Protein AF-J7G0L9-F1 (afdb_monomer)

Radius of gyration: 27.04 Å; Cα contacts (8 Å, |Δi|>4): 122; chains: 1; bounding box: 105×48×53 Å

Solvent-accessible surface area (backbone atoms only — not comparable to full-atom values): 11475 Å² total; per-residue (Å²): 134,83,79,85,76,81,92,71,86,84,78,99,78,78,82,77,70,83,87,73,79,79,81,67,60,62,68,60,53,52,49,54,52,50,51,52,51,52,47,65,70,70,49,68,91,84,44,74,69,57,56,53,54,50,52,56,48,51,53,52,53,49,48,54,70,75,36,97,62,91,71,88,79,58,72,69,53,54,49,57,48,44,53,50,27,47,50,52,42,50,54,50,44,71,77,45,45,43,48,93,79,51,65,62,60,51,10,54,65,35,73,37,55,56,68,57,33,42,50,55,46,18,71,76,68,76,39,44,65,71,60,48,42,50,50,53,39,43,54,52,47,58,51,46,49,74,78,45,90,70,51,73,64,55,53,32,47,70,41,40,40,95,40,57,74,58,39,52,53,54,38,26,74,74,70,76,41,49,73,69,56,50,34,53,56,56,62,60,73,78,110

Sequence (191 aa):
RIRPESLYPGDSSVYSEPRHRKQFDVSRVSRVFRQWTADMMALDMADPLVEEELEARMICDLRELIWEGTVPASPKMAHAAADRHLAQVLEYVHAHFTEQLSVSSLAAMAMQSRYHFIRSFKSLTGVPPYQYVLQLRVREAMEQLKTSADTVTVISFNLGFSSTSQFFRAFAKMTGMTPEQYRKSEGRRLI

Organism: NCBI:txid1141686

Structure (mmCIF, N/CA/C/O backbone):
data_AF-J7G0L9-F1
#
_entry.id   AF-J7G0L9-F1
#
loop_
_atom_site.group_PDB
_atom_site.id
_atom_site.type_symbol
_atom_site.label_atom_id
_atom_site.label_alt_id
_atom_site.label_comp_id
_atom_site.label_asym_id
_atom_site.label_entity_id
_atom_site.label_seq_id
_atom_site.pdbx_PDB_ins_code
_atom_site.Cartn_x
_atom_site.Cartn_y
_atom_site.Cartn_z
_atom_site.occupancy
_atom_site.B_iso_or_equiv
_atom_site.auth_seq_id
_atom_site.auth_comp_id
_atom_site.auth_asym_id
_atom_site.auth_atom_id
_atom_site.pdbx_PDB_model_num
ATOM 1 N N . ARG A 1 1 ? 73.447 -21.793 -2.302 1.00 38.38 1 ARG A N 1
ATOM 2 C CA . ARG A 1 1 ? 72.604 -20.871 -1.502 1.00 38.38 1 ARG A CA 1
ATOM 3 C C . ARG A 1 1 ? 71.155 -21.164 -1.877 1.00 38.38 1 ARG A C 1
ATOM 5 O O . ARG A 1 1 ? 70.876 -21.319 -3.055 1.00 38.38 1 ARG A O 1
ATOM 12 N N . ILE A 1 2 ? 70.342 -21.393 -0.858 1.00 38.09 2 ILE A N 1
ATOM 13 C CA . ILE A 1 2 ? 69.017 -22.029 -0.804 1.00 38.09 2 ILE A CA 1
ATOM 14 C C . ILE A 1 2 ? 67.993 -21.415 -1.786 1.00 38.09 2 ILE A C 1
ATOM 16 O O . ILE A 1 2 ? 67.917 -20.193 -1.895 1.00 38.09 2 ILE A O 1
ATOM 20 N N . ARG A 1 3 ? 67.211 -22.264 -2.480 1.00 36.69 3 ARG A N 1
ATOM 21 C CA . ARG A 1 3 ? 65.941 -21.881 -3.133 1.00 36.69 3 ARG A CA 1
ATOM 22 C C . ARG A 1 3 ? 64.912 -21.587 -2.033 1.00 36.69 3 ARG A C 1
ATOM 24 O O . ARG A 1 3 ? 64.799 -22.430 -1.147 1.00 36.69 3 ARG A O 1
ATOM 31 N N . PRO A 1 4 ? 64.145 -20.485 -2.068 1.00 41.25 4 PRO A N 1
ATOM 32 C CA . PRO A 1 4 ? 63.020 -20.351 -1.162 1.00 41.25 4 PRO A CA 1
ATOM 33 C C . PRO A 1 4 ? 61.886 -21.276 -1.616 1.00 41.25 4 PRO A C 1
ATOM 35 O O . PRO A 1 4 ? 61.444 -21.254 -2.766 1.00 41.25 4 PRO A O 1
ATOM 38 N N . GLU A 1 5 ? 61.504 -22.119 -0.667 1.00 38.25 5 GLU A N 1
ATOM 39 C CA . GLU A 1 5 ? 60.415 -23.077 -0.663 1.00 38.25 5 GLU A CA 1
ATOM 40 C C . GLU A 1 5 ? 59.077 -22.446 -1.074 1.00 38.25 5 GLU A C 1
ATOM 42 O O . GLU A 1 5 ? 58.718 -21.343 -0.661 1.00 38.25 5 GLU A O 1
ATOM 47 N N . SER A 1 6 ? 58.330 -23.204 -1.869 1.00 44.47 6 SER A N 1
ATOM 48 C CA . SER A 1 6 ? 56.933 -22.986 -2.226 1.00 44.47 6 SER A CA 1
ATOM 49 C C . SER A 1 6 ? 56.051 -23.035 -0.977 1.00 44.47 6 SER A C 1
ATOM 51 O O . SER A 1 6 ? 55.725 -24.114 -0.486 1.00 44.47 6 SER A O 1
ATOM 53 N N . LEU A 1 7 ? 55.628 -21.876 -0.478 1.00 43.78 7 LEU A N 1
ATOM 54 C CA . LEU A 1 7 ? 54.707 -21.767 0.650 1.00 43.78 7 LEU A CA 1
ATOM 55 C C . LEU A 1 7 ? 53.238 -21.878 0.207 1.00 43.78 7 LEU A C 1
ATOM 57 O O . LEU A 1 7 ? 52.470 -21.015 0.579 1.00 43.78 7 LEU A O 1
ATOM 61 N N . TYR A 1 8 ? 52.854 -22.881 -0.591 1.00 38.34 8 TYR A N 1
ATOM 62 C CA . TYR A 1 8 ? 51.471 -23.385 -0.684 1.00 38.34 8 TYR A CA 1
ATOM 63 C C . TYR A 1 8 ? 51.456 -24.762 -1.375 1.00 38.34 8 TYR A C 1
ATOM 65 O O . TYR A 1 8 ? 51.945 -24.885 -2.500 1.00 38.34 8 TYR A O 1
ATOM 73 N N . PRO A 1 9 ? 50.906 -25.804 -0.729 1.00 41.34 9 PRO A N 1
ATOM 74 C CA . PRO A 1 9 ? 50.587 -27.073 -1.360 1.00 41.34 9 PRO A CA 1
ATOM 75 C C . PRO A 1 9 ? 49.154 -27.037 -1.915 1.00 41.34 9 PRO A C 1
ATOM 77 O O . PRO A 1 9 ? 48.226 -26.659 -1.207 1.00 41.34 9 PRO A O 1
ATOM 80 N N . GLY A 1 10 ? 48.966 -27.511 -3.145 1.00 44.16 10 GLY A N 1
ATOM 81 C CA . GLY A 1 10 ? 47.657 -27.959 -3.623 1.00 44.16 10 GLY A CA 1
ATOM 82 C C . GLY A 1 10 ? 46.865 -26.966 -4.478 1.00 44.16 10 GLY A C 1
ATOM 83 O O . GLY A 1 10 ? 46.576 -25.846 -4.079 1.00 44.16 10 GLY A O 1
ATOM 84 N N . ASP A 1 11 ? 46.464 -27.485 -5.638 1.00 39.03 11 ASP A N 1
ATOM 85 C CA . ASP A 1 11 ? 45.382 -27.047 -6.524 1.00 39.03 11 ASP A CA 1
ATOM 86 C C . ASP A 1 11 ? 45.606 -25.866 -7.484 1.00 39.03 11 ASP A C 1
ATOM 88 O O . ASP A 1 11 ? 45.090 -24.759 -7.348 1.00 39.03 11 ASP A O 1
ATOM 92 N N . SER A 1 12 ? 46.276 -26.169 -8.598 1.00 45.34 12 SER A N 1
ATOM 93 C CA . SER A 1 12 ? 46.291 -25.358 -9.823 1.00 45.34 12 SER A CA 1
ATOM 94 C C . SER A 1 12 ? 44.986 -25.456 -10.648 1.00 45.34 12 SER A C 1
ATOM 96 O O . SER A 1 12 ? 45.050 -25.463 -11.874 1.00 45.34 12 SER A O 1
ATOM 98 N N . SER A 1 13 ? 43.801 -25.553 -10.024 1.00 44.66 13 SER A N 1
ATOM 99 C CA . SER A 1 13 ? 42.549 -25.877 -10.744 1.00 44.66 13 SER A CA 1
ATOM 100 C C . SER A 1 13 ? 41.254 -25.231 -10.201 1.00 44.66 13 SER A C 1
ATOM 102 O O . SER A 1 13 ? 40.198 -25.859 -10.264 1.00 44.66 13 SER A O 1
ATOM 104 N N . VAL A 1 14 ? 41.255 -23.989 -9.688 1.00 41.97 14 VAL A N 1
ATOM 105 C CA . VAL A 1 14 ? 39.976 -23.346 -9.260 1.00 41.97 14 VAL A CA 1
ATOM 106 C C . VAL A 1 14 ? 39.810 -21.864 -9.638 1.00 41.97 14 VAL A C 1
ATOM 108 O O . VAL A 1 14 ? 38.868 -21.213 -9.202 1.00 41.97 14 VAL A O 1
ATOM 111 N N . TYR A 1 15 ? 40.631 -21.312 -10.533 1.00 37.16 15 TYR A N 1
ATOM 112 C CA . TYR A 1 15 ? 40.273 -20.052 -11.201 1.00 37.16 15 TYR A CA 1
ATOM 113 C C . TYR A 1 15 ? 39.767 -20.340 -12.612 1.00 37.16 15 TYR A C 1
ATOM 115 O O . TYR A 1 15 ? 40.455 -20.134 -13.605 1.00 37.16 15 TYR A O 1
ATOM 123 N N . SER A 1 16 ? 38.534 -20.839 -12.705 1.00 42.53 16 SER A N 1
ATOM 124 C CA . SER A 1 16 ? 37.755 -20.709 -13.932 1.00 42.53 16 SER A CA 1
ATOM 125 C C . SER A 1 16 ? 37.457 -19.224 -14.144 1.00 42.53 16 SER A C 1
ATOM 127 O O . SER A 1 16 ? 36.627 -18.653 -13.434 1.00 42.53 16 SER A O 1
ATOM 129 N N . GLU A 1 17 ? 38.154 -18.596 -15.096 1.00 39.78 17 GLU A N 1
ATOM 130 C CA . GLU A 1 17 ? 37.787 -17.280 -15.631 1.00 39.78 17 GLU A CA 1
ATOM 131 C C . GLU A 1 17 ? 36.271 -17.239 -15.890 1.00 39.78 17 GLU A C 1
ATOM 133 O O . GLU A 1 17 ? 35.728 -18.222 -16.413 1.00 39.78 17 GLU A O 1
ATOM 138 N N . PRO A 1 18 ? 35.562 -16.141 -15.564 1.00 40.81 18 PRO A N 1
ATOM 139 C CA . PRO A 1 18 ? 34.149 -16.014 -15.888 1.00 40.81 18 PRO A CA 1
ATOM 140 C C . PRO A 1 18 ? 33.967 -16.019 -17.413 1.00 40.81 18 PRO A C 1
ATOM 142 O O . PRO A 1 18 ? 34.013 -14.991 -18.090 1.00 40.81 18 PRO A O 1
ATOM 145 N N . ARG A 1 19 ? 33.744 -17.215 -17.968 1.00 43.47 19 ARG A N 1
ATOM 146 C CA . ARG A 1 19 ? 33.264 -17.434 -19.330 1.00 43.47 19 ARG A CA 1
ATOM 147 C C . ARG A 1 19 ? 31.842 -16.904 -19.388 1.00 43.47 19 ARG A C 1
ATOM 149 O O . ARG A 1 19 ? 30.942 -17.627 -19.011 1.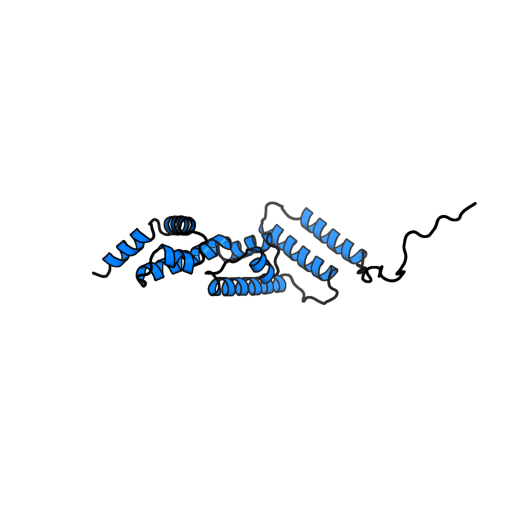00 43.47 19 ARG A O 1
ATOM 156 N N . HIS A 1 20 ? 31.674 -15.639 -19.764 1.00 47.47 20 HIS A N 1
ATOM 157 C CA . HIS A 1 20 ? 30.546 -15.069 -20.519 1.00 47.47 20 HIS A CA 1
ATOM 158 C C . HIS A 1 20 ? 30.723 -13.542 -20.566 1.00 47.47 20 HIS A C 1
ATOM 160 O O . HIS A 1 20 ? 29.942 -12.781 -19.994 1.00 47.47 20 HIS A O 1
ATOM 166 N N . ARG A 1 21 ? 31.755 -13.051 -21.266 1.00 44.25 21 ARG A N 1
ATOM 167 C CA . ARG A 1 21 ? 31.774 -11.640 -21.672 1.00 44.25 21 ARG A CA 1
ATOM 168 C C . ARG A 1 21 ? 30.757 -11.496 -22.803 1.00 44.25 21 ARG A C 1
ATOM 170 O O . ARG A 1 21 ? 31.083 -11.797 -23.946 1.00 44.25 21 ARG A O 1
ATOM 177 N N . LYS A 1 22 ? 29.514 -11.110 -22.485 1.00 55.06 22 LYS A N 1
ATOM 178 C CA . LYS A 1 22 ? 28.526 -10.744 -23.512 1.00 55.06 22 LYS A CA 1
ATOM 179 C C . LYS A 1 22 ? 29.153 -9.658 -24.387 1.00 55.06 22 LYS A C 1
ATOM 181 O O . LYS A 1 22 ? 29.492 -8.581 -23.896 1.00 55.06 22 LYS A O 1
ATOM 186 N N . GLN A 1 23 ? 29.394 -9.982 -25.651 1.00 55.31 23 GLN A N 1
ATOM 187 C CA . GLN A 1 23 ? 30.018 -9.070 -26.594 1.00 55.31 23 GLN A CA 1
ATOM 188 C C . GLN A 1 23 ? 28.906 -8.197 -27.167 1.00 55.31 23 GLN A C 1
ATOM 190 O O . GLN A 1 23 ? 28.193 -8.593 -28.080 1.00 55.31 23 GLN A O 1
ATOM 195 N N . PHE A 1 24 ? 28.694 -7.038 -26.550 1.00 58.12 24 PHE A N 1
ATOM 196 C CA . PHE A 1 24 ? 27.726 -6.074 -27.053 1.00 58.12 24 PHE A CA 1
ATOM 197 C C . PHE A 1 24 ? 28.222 -5.496 -28.377 1.00 58.12 24 PHE A C 1
ATOM 199 O O . PHE A 1 24 ? 29.384 -5.095 -28.487 1.00 58.12 24 PHE A O 1
ATOM 206 N N . ASP A 1 25 ? 27.333 -5.400 -29.362 1.00 71.25 25 ASP A N 1
ATOM 207 C CA . ASP A 1 25 ? 27.605 -4.619 -30.562 1.00 71.25 25 ASP A CA 1
ATOM 208 C C . ASP A 1 25 ? 27.691 -3.134 -30.178 1.00 71.25 25 ASP A C 1
ATOM 210 O O . ASP A 1 25 ? 26.687 -2.457 -29.933 1.00 71.25 25 ASP A O 1
ATOM 214 N N . VAL A 1 26 ? 28.924 -2.633 -30.122 1.00 69.38 26 VAL A N 1
ATOM 215 C CA . VAL A 1 26 ? 29.251 -1.251 -29.756 1.00 69.38 26 VAL A CA 1
ATOM 216 C C . VAL A 1 26 ? 28.548 -0.255 -30.676 1.00 69.38 26 VAL A C 1
ATOM 218 O O . VAL A 1 26 ? 28.148 0.814 -30.217 1.00 69.38 26 VAL A O 1
ATOM 221 N N . SER A 1 27 ? 28.336 -0.590 -31.951 1.00 67.75 27 SER A N 1
ATOM 222 C CA . SER A 1 27 ? 27.653 0.295 -32.897 1.00 67.75 27 SER A CA 1
ATOM 223 C C . SER A 1 27 ? 26.161 0.418 -32.575 1.00 67.75 27 SER A C 1
ATOM 225 O O . SER A 1 27 ? 25.602 1.521 -32.605 1.00 67.75 27 SER A O 1
ATOM 227 N N . ARG A 1 28 ? 25.539 -0.691 -32.158 1.00 65.12 28 ARG A N 1
ATOM 228 C CA . ARG A 1 28 ? 24.140 -0.749 -31.729 1.00 65.12 28 ARG A CA 1
ATOM 229 C C . ARG A 1 28 ? 23.929 0.002 -30.416 1.00 65.12 28 ARG A C 1
ATOM 231 O O . ARG A 1 28 ? 23.039 0.847 -30.356 1.00 65.12 28 ARG A O 1
ATOM 238 N N . VAL A 1 29 ? 24.789 -0.226 -29.419 1.00 71.25 29 VAL A N 1
ATOM 239 C CA . VAL A 1 29 ? 24.786 0.514 -28.141 1.00 71.25 29 VAL A CA 1
ATOM 240 C C . VAL A 1 29 ? 24.955 2.015 -28.386 1.00 71.25 29 VAL A C 1
ATOM 242 O O . VAL A 1 29 ? 24.180 2.822 -27.880 1.00 71.25 29 VAL A O 1
ATOM 245 N N . SER A 1 30 ? 25.919 2.400 -29.224 1.00 73.00 30 SER A N 1
ATOM 246 C CA . SER A 1 30 ? 26.201 3.813 -29.520 1.00 73.00 30 SER A CA 1
ATOM 247 C C . SER A 1 30 ? 25.057 4.510 -30.258 1.00 73.00 30 SER A C 1
ATOM 249 O O . SER A 1 30 ? 24.859 5.715 -30.108 1.00 73.00 30 SER A O 1
ATOM 251 N N . ARG A 1 31 ? 24.299 3.782 -31.085 1.00 74.44 31 ARG A N 1
ATOM 252 C CA . ARG A 1 31 ? 23.115 4.319 -31.768 1.00 74.44 31 ARG A CA 1
ATOM 253 C C . ARG A 1 31 ? 21.979 4.584 -30.786 1.00 74.44 31 ARG A C 1
ATOM 255 O O . ARG A 1 31 ? 21.439 5.682 -30.799 1.00 74.44 31 ARG A O 1
ATOM 262 N N . VAL A 1 32 ? 21.672 3.611 -29.931 1.00 75.94 32 VAL A N 1
ATOM 263 C CA . VAL A 1 32 ? 20.648 3.738 -28.885 1.00 75.94 32 VAL A CA 1
ATOM 264 C C . VAL A 1 32 ? 20.981 4.902 -27.946 1.00 75.94 32 VAL A C 1
ATOM 266 O O . VAL A 1 32 ? 20.153 5.777 -27.719 1.00 75.94 32 VAL A O 1
ATOM 269 N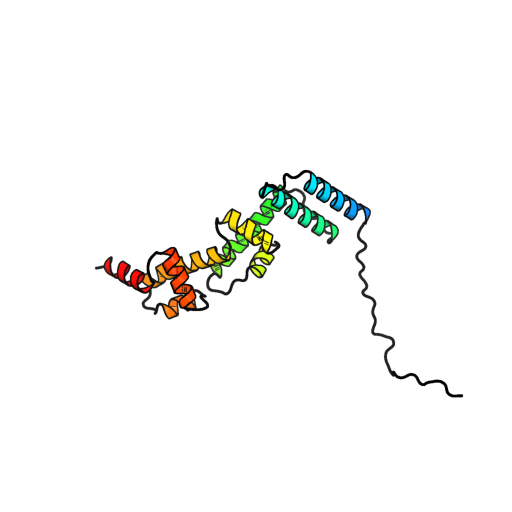 N . PHE A 1 33 ? 22.233 4.986 -27.497 1.00 72.81 33 PHE A N 1
ATOM 270 C CA . PHE A 1 33 ? 22.690 6.066 -26.627 1.00 72.81 33 PHE A CA 1
ATOM 271 C C . PHE A 1 33 ? 22.549 7.454 -27.273 1.00 72.81 33 PHE A C 1
ATOM 273 O O . PHE A 1 33 ? 22.073 8.393 -26.635 1.00 72.81 33 PHE A O 1
ATOM 280 N N . ARG A 1 34 ? 22.911 7.595 -28.557 1.00 74.81 34 ARG A N 1
ATOM 281 C CA . ARG A 1 34 ? 22.712 8.851 -29.300 1.00 74.81 34 ARG A CA 1
ATOM 282 C C . ARG A 1 34 ? 21.239 9.209 -29.451 1.00 74.81 34 ARG A C 1
ATOM 284 O O . ARG A 1 34 ? 20.916 10.385 -29.340 1.00 74.81 34 ARG A O 1
ATOM 291 N N . GLN A 1 35 ? 20.372 8.221 -29.665 1.00 70.81 35 GLN A N 1
ATOM 292 C CA . GLN A 1 35 ? 18.934 8.456 -29.759 1.00 70.81 35 GLN A CA 1
ATOM 293 C C . GLN A 1 35 ? 18.373 8.970 -28.432 1.00 70.81 35 GLN A C 1
ATOM 295 O O . GLN A 1 35 ? 17.726 10.006 -28.426 1.00 70.81 35 GLN A O 1
ATOM 300 N N . TRP A 1 36 ? 18.699 8.331 -27.304 1.00 74.62 36 TRP A N 1
ATOM 301 C CA . TRP A 1 36 ? 18.264 8.822 -25.992 1.00 74.62 36 TRP A CA 1
ATOM 302 C C . TRP A 1 36 ? 18.812 10.206 -25.670 1.00 74.62 36 TRP A C 1
ATOM 304 O O . TRP A 1 36 ? 18.105 11.006 -25.078 1.00 74.62 36 TRP A O 1
ATOM 314 N N . THR A 1 37 ? 20.058 10.500 -26.054 1.00 68.38 37 THR A N 1
ATOM 315 C CA . THR A 1 37 ? 20.658 11.822 -25.822 1.00 68.38 37 THR A CA 1
ATOM 316 C C . THR A 1 37 ? 19.943 12.891 -26.648 1.00 68.38 37 THR A C 1
ATOM 318 O O . THR A 1 37 ? 19.655 13.967 -26.139 1.00 68.38 37 THR A O 1
ATOM 321 N N . ALA A 1 38 ? 19.620 12.591 -27.908 1.00 66.50 38 ALA A N 1
ATOM 322 C CA . ALA A 1 38 ? 18.863 13.493 -28.769 1.00 66.50 38 ALA A CA 1
ATOM 323 C C . ALA A 1 38 ? 17.437 13.702 -28.250 1.00 66.50 38 ALA A C 1
ATOM 325 O O . ALA A 1 38 ? 16.987 14.841 -28.194 1.00 66.50 38 ALA A O 1
ATOM 326 N N . ASP A 1 39 ? 16.774 12.625 -27.818 1.00 64.75 39 ASP A N 1
ATOM 327 C CA . ASP A 1 39 ? 15.458 12.692 -27.195 1.00 64.75 39 ASP A CA 1
ATOM 328 C C . ASP A 1 39 ? 15.560 13.555 -25.923 1.00 64.75 39 ASP A C 1
ATOM 330 O O . ASP A 1 39 ? 14.973 14.623 -25.895 1.00 64.75 39 ASP A O 1
ATOM 334 N N . MET A 1 40 ? 16.426 13.238 -24.952 1.00 64.19 40 MET A N 1
ATOM 335 C CA . MET A 1 40 ? 16.665 14.054 -23.740 1.00 64.19 40 MET A CA 1
ATOM 336 C C . MET A 1 40 ? 16.898 15.546 -24.010 1.00 64.19 40 MET A C 1
ATOM 338 O O . MET A 1 40 ? 16.460 16.380 -23.226 1.00 64.19 40 MET A O 1
ATOM 342 N N . MET A 1 41 ? 17.605 15.891 -25.087 1.00 67.31 41 MET A N 1
ATOM 343 C CA . MET A 1 41 ? 17.881 17.285 -25.452 1.00 67.31 41 MET A CA 1
ATOM 344 C C . MET A 1 41 ? 16.711 17.968 -26.175 1.00 67.31 41 MET A C 1
ATOM 346 O O . MET A 1 41 ? 16.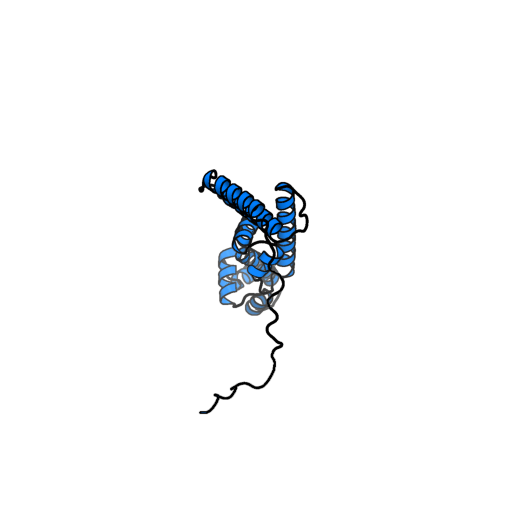647 19.195 -26.190 1.00 67.31 41 MET A O 1
ATOM 350 N N . ALA A 1 42 ? 15.818 17.195 -26.794 1.00 62.31 42 ALA A N 1
ATOM 351 C CA . ALA A 1 42 ? 14.641 17.681 -27.509 1.00 62.31 42 ALA A CA 1
ATOM 352 C C . ALA A 1 42 ? 13.387 17.769 -26.625 1.00 62.31 42 ALA A C 1
ATOM 354 O O . ALA A 1 42 ? 12.410 18.406 -27.017 1.00 62.31 42 ALA A O 1
ATOM 355 N N . LEU A 1 43 ? 13.399 17.126 -25.458 1.00 58.97 43 LEU A N 1
ATOM 356 C CA . LEU A 1 43 ? 12.289 17.139 -24.516 1.00 58.97 43 LEU A CA 1
ATOM 357 C C . LEU A 1 43 ? 12.290 18.428 -23.690 1.00 58.97 43 LEU A C 1
ATOM 359 O O . LEU A 1 43 ? 13.314 18.841 -23.143 1.00 58.97 43 LEU A O 1
ATOM 363 N N . ASP A 1 44 ? 11.116 19.043 -23.561 1.00 56.16 44 ASP A N 1
ATOM 364 C CA . ASP A 1 44 ? 10.906 20.084 -22.563 1.00 56.16 44 ASP A CA 1
ATOM 365 C C . ASP A 1 44 ? 10.854 19.408 -21.187 1.00 56.16 44 ASP A C 1
ATOM 367 O O . ASP A 1 44 ? 9.901 18.702 -20.854 1.00 56.16 44 ASP A O 1
ATOM 371 N N . MET A 1 45 ? 11.914 19.582 -20.396 1.00 53.38 45 MET A N 1
ATOM 372 C CA . MET A 1 45 ? 12.126 18.913 -19.102 1.00 53.38 45 MET A CA 1
ATOM 373 C C . MET A 1 45 ? 11.060 19.256 -18.039 1.00 53.38 45 MET A C 1
ATOM 375 O O . MET A 1 45 ? 11.148 18.787 -16.904 1.00 53.38 45 MET A O 1
ATOM 379 N N . ALA A 1 46 ? 10.078 20.094 -18.380 1.00 52.38 46 ALA A N 1
ATOM 380 C CA . ALA A 1 46 ? 8.950 20.469 -17.541 1.00 52.38 46 ALA A CA 1
ATOM 381 C C . ALA A 1 46 ? 7.709 19.567 -17.704 1.00 52.38 46 ALA A C 1
ATOM 383 O O . ALA A 1 46 ? 6.793 19.698 -16.891 1.00 52.38 46 ALA A O 1
ATOM 384 N N . ASP A 1 47 ? 7.656 18.672 -18.703 1.00 52.00 47 ASP A N 1
ATOM 385 C CA . ASP A 1 47 ? 6.513 17.773 -18.923 1.00 52.00 47 ASP A CA 1
ATOM 386 C C . ASP A 1 47 ? 6.754 16.373 -18.307 1.00 52.00 47 ASP A C 1
ATOM 388 O O . ASP A 1 47 ? 7.572 15.596 -18.810 1.00 52.00 47 ASP A O 1
ATOM 392 N N . PRO A 1 48 ? 6.040 16.000 -17.225 1.00 54.00 48 PRO A N 1
ATOM 393 C CA . PRO A 1 48 ? 6.189 14.693 -16.584 1.00 54.00 48 PRO A CA 1
ATOM 394 C C . PRO A 1 48 ? 5.852 13.506 -17.498 1.00 54.00 48 PRO A C 1
ATOM 396 O O . PRO A 1 48 ? 6.375 12.415 -17.286 1.00 54.00 48 PRO A O 1
ATOM 399 N N . LEU A 1 49 ? 4.995 13.699 -18.507 1.00 53.03 49 LEU A N 1
ATOM 400 C CA . LEU A 1 49 ? 4.583 12.644 -19.442 1.00 53.03 49 LEU A CA 1
ATOM 401 C C . LEU A 1 49 ? 5.725 12.257 -20.392 1.00 53.03 49 LEU A C 1
ATOM 403 O O . LEU A 1 49 ? 5.865 11.112 -20.819 1.00 53.03 49 LEU A O 1
ATOM 407 N N . VAL A 1 50 ? 6.577 13.228 -20.685 1.00 58.81 50 VAL A N 1
ATOM 408 C CA . VAL A 1 50 ? 7.708 13.115 -21.593 1.00 58.81 50 VAL A CA 1
ATOM 409 C C . VAL A 1 50 ? 8.892 12.385 -20.936 1.00 58.81 50 VAL A C 1
ATOM 411 O O . VAL A 1 50 ? 9.571 11.585 -21.585 1.00 58.81 50 VAL A O 1
ATOM 414 N N . GLU A 1 51 ? 9.092 12.580 -19.628 1.00 59.25 51 GLU A N 1
ATOM 415 C CA . GLU A 1 51 ? 10.031 11.786 -18.822 1.00 59.25 51 GLU A CA 1
ATOM 416 C C . GLU A 1 51 ? 9.617 10.301 -18.798 1.00 59.25 51 GLU A C 1
ATOM 418 O O . GLU A 1 51 ? 10.458 9.414 -18.948 1.00 59.25 51 GLU A O 1
ATOM 423 N N . GLU A 1 52 ? 8.313 10.021 -18.682 1.00 60.34 52 GLU A N 1
ATOM 424 C CA . GLU A 1 52 ? 7.767 8.658 -18.677 1.00 60.34 52 GLU A CA 1
ATOM 425 C C . GLU A 1 52 ? 7.955 7.936 -20.023 1.00 60.34 52 GLU A C 1
ATOM 427 O O . GLU A 1 52 ? 8.340 6.761 -20.041 1.00 60.34 52 GLU A O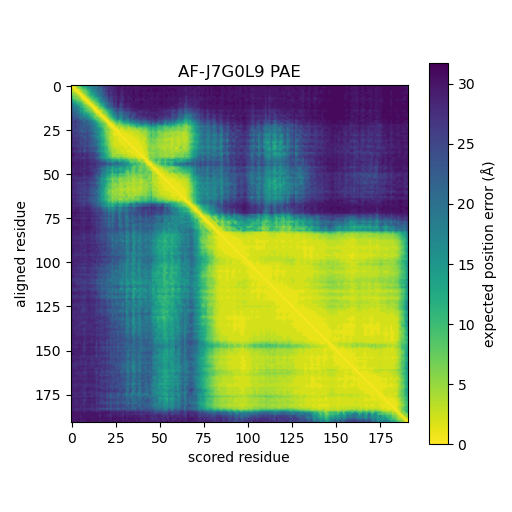 1
ATOM 432 N N . GLU A 1 53 ? 7.738 8.622 -21.150 1.00 62.91 53 GLU A N 1
ATOM 433 C CA . GLU A 1 53 ? 7.957 8.043 -22.483 1.00 62.91 53 GLU A CA 1
ATOM 434 C C . GLU A 1 53 ? 9.434 7.743 -22.759 1.00 62.91 53 GLU A C 1
ATOM 436 O O . GLU A 1 53 ? 9.760 6.697 -23.338 1.00 62.91 53 GLU A O 1
ATOM 441 N N . LEU A 1 54 ? 10.331 8.633 -22.327 1.00 68.69 54 LEU A N 1
ATOM 442 C CA . LEU A 1 54 ? 11.769 8.455 -22.480 1.00 68.69 54 LEU A CA 1
ATOM 443 C C . LEU A 1 54 ? 12.280 7.304 -21.607 1.00 68.69 54 LEU A C 1
ATOM 445 O O . LEU A 1 54 ? 12.984 6.429 -22.109 1.00 68.69 54 LEU A O 1
ATOM 449 N N . GLU A 1 55 ? 11.889 7.253 -20.332 1.00 70.31 55 GLU A N 1
ATOM 450 C CA . GLU A 1 55 ? 12.259 6.163 -19.422 1.00 70.31 55 GLU A CA 1
ATOM 451 C C . GLU A 1 55 ? 11.803 4.799 -19.955 1.00 70.31 55 GLU A C 1
ATOM 453 O O . GLU A 1 55 ? 12.587 3.846 -20.001 1.00 70.31 55 GLU A O 1
ATOM 458 N N . ALA A 1 56 ? 10.544 4.695 -20.393 1.00 66.06 56 ALA A N 1
ATOM 459 C CA . ALA A 1 56 ? 9.996 3.452 -20.926 1.00 66.06 56 ALA A CA 1
ATOM 460 C C . ALA A 1 56 ? 10.741 2.995 -22.191 1.00 66.06 56 ALA A C 1
ATOM 462 O O . ALA A 1 56 ? 11.020 1.801 -22.358 1.00 66.06 56 ALA A O 1
ATOM 463 N N . ARG A 1 57 ? 11.109 3.943 -23.061 1.00 68.56 57 ARG A N 1
ATOM 464 C CA . ARG A 1 57 ? 11.894 3.677 -24.271 1.00 68.56 57 ARG A CA 1
ATOM 465 C C . ARG A 1 57 ? 13.308 3.217 -23.934 1.00 68.56 57 ARG A C 1
ATOM 467 O O . ARG A 1 57 ? 13.736 2.186 -24.446 1.00 68.56 57 ARG A O 1
ATOM 474 N N . MET A 1 58 ? 13.974 3.890 -22.995 1.00 73.25 58 MET A N 1
ATOM 475 C CA . MET A 1 58 ? 15.298 3.501 -22.506 1.00 73.25 58 MET A CA 1
ATOM 476 C C . MET A 1 58 ? 15.308 2.082 -21.940 1.00 73.25 58 MET A C 1
ATOM 478 O O . MET A 1 58 ? 16.207 1.303 -22.243 1.00 73.25 58 MET A O 1
ATOM 482 N N . ILE A 1 59 ? 14.297 1.709 -21.155 1.00 71.38 59 ILE A N 1
ATOM 483 C CA . ILE A 1 59 ? 14.182 0.358 -20.593 1.00 71.38 59 ILE A CA 1
ATOM 484 C C . ILE A 1 59 ? 13.986 -0.691 -21.697 1.00 71.38 59 ILE A C 1
ATOM 486 O O . ILE A 1 59 ? 14.609 -1.754 -21.641 1.00 71.38 59 ILE A O 1
ATOM 490 N N . CYS A 1 60 ? 13.150 -0.414 -22.702 1.00 63.25 60 CYS A N 1
ATOM 491 C CA . CYS A 1 60 ? 12.937 -1.335 -23.822 1.00 63.25 60 CYS A CA 1
ATOM 492 C C . CYS A 1 60 ? 14.221 -1.550 -24.625 1.00 63.25 60 CYS A C 1
ATOM 494 O O . CYS A 1 60 ? 14.625 -2.691 -24.850 1.00 63.25 60 CYS A O 1
ATOM 496 N N . ASP A 1 61 ? 14.892 -0.460 -24.972 1.00 69.75 61 ASP A N 1
ATOM 497 C CA . ASP A 1 61 ? 16.137 -0.466 -25.726 1.00 69.75 61 ASP A CA 1
ATOM 498 C C . ASP A 1 61 ? 17.277 -1.139 -24.931 1.00 69.75 61 ASP A C 1
ATOM 500 O O . ASP A 1 61 ? 18.030 -1.946 -25.477 1.00 69.75 61 ASP A O 1
ATOM 504 N N . LEU A 1 62 ? 17.379 -0.895 -23.616 1.00 71.88 62 LEU A N 1
ATOM 505 C CA . LEU A 1 62 ? 18.319 -1.602 -22.734 1.00 71.88 62 LEU A CA 1
ATOM 506 C C . LEU A 1 62 ? 18.023 -3.101 -22.683 1.00 71.88 62 LEU A C 1
ATOM 508 O O . LEU A 1 62 ? 18.949 -3.910 -22.735 1.00 71.88 62 LEU A O 1
ATOM 512 N N . ARG A 1 63 ? 16.748 -3.493 -22.606 1.00 65.25 63 ARG A N 1
ATOM 513 C CA . ARG A 1 63 ? 16.341 -4.904 -22.612 1.00 65.25 63 ARG A CA 1
ATOM 514 C C . ARG A 1 63 ? 16.727 -5.587 -23.924 1.00 65.25 63 ARG A C 1
ATOM 516 O O . ARG A 1 63 ? 17.245 -6.698 -23.878 1.00 65.25 63 ARG A O 1
ATOM 523 N N . GLU A 1 64 ? 16.548 -4.916 -25.060 1.00 65.50 64 GLU A N 1
ATOM 524 C CA . GLU A 1 64 ? 16.980 -5.410 -26.374 1.00 65.50 64 GLU A CA 1
ATOM 525 C C . GLU A 1 64 ? 18.503 -5.480 -26.538 1.00 65.50 64 GLU A C 1
ATOM 527 O O . GLU A 1 64 ? 19.013 -6.346 -27.251 1.00 65.50 64 GLU A O 1
ATOM 532 N N . LEU A 1 65 ? 19.241 -4.568 -25.901 1.00 68.88 65 LEU A N 1
ATOM 533 C CA . LEU A 1 65 ? 20.702 -4.597 -25.888 1.00 68.88 65 LEU A CA 1
ATOM 534 C C . LEU A 1 65 ? 21.241 -5.722 -24.994 1.00 68.88 65 LEU A C 1
ATOM 536 O O . LEU A 1 65 ? 22.291 -6.286 -25.289 1.00 68.88 65 LEU A O 1
ATOM 540 N N . ILE A 1 66 ? 20.538 -6.052 -23.906 1.00 67.94 66 ILE A N 1
ATOM 541 C CA . ILE A 1 66 ? 20.973 -7.029 -22.895 1.00 67.94 66 ILE A CA 1
ATOM 542 C C . ILE A 1 66 ? 20.518 -8.464 -23.224 1.00 67.94 66 ILE A C 1
ATOM 544 O O . ILE A 1 66 ? 21.175 -9.428 -22.798 1.00 67.94 66 ILE A O 1
ATOM 548 N N . TRP A 1 67 ? 19.440 -8.628 -23.994 1.00 61.75 67 TRP A N 1
ATOM 549 C CA . TRP A 1 67 ? 18.831 -9.919 -24.318 1.00 61.75 67 TRP A CA 1
ATOM 550 C C . TRP A 1 67 ? 18.595 -10.053 -25.834 1.00 61.75 67 TRP A C 1
ATOM 552 O O . TRP A 1 67 ? 17.760 -9.354 -26.393 1.00 61.75 67 TRP A O 1
ATOM 562 N N . GLU A 1 68 ? 19.277 -10.988 -26.510 1.00 52.81 68 GLU A N 1
ATOM 563 C CA . GLU A 1 68 ? 19.107 -11.283 -27.955 1.00 52.81 68 GLU A CA 1
ATOM 564 C C . GLU A 1 68 ? 17.783 -12.012 -28.295 1.00 52.81 68 GLU A C 1
ATOM 566 O O . GLU A 1 68 ? 17.666 -12.691 -29.311 1.00 52.81 68 GLU A O 1
ATOM 571 N N . GLY A 1 69 ? 16.763 -11.893 -27.443 1.00 47.66 69 GLY A N 1
ATOM 572 C CA . GLY A 1 69 ? 15.424 -12.414 -27.705 1.00 47.66 69 GLY A CA 1
ATOM 573 C C . GLY A 1 69 ? 14.533 -11.298 -28.235 1.00 47.66 69 GLY A C 1
ATOM 574 O O . GLY A 1 69 ? 14.390 -10.269 -27.582 1.00 47.66 69 GLY A O 1
ATOM 575 N N . THR A 1 70 ? 13.931 -11.498 -29.407 1.00 42.56 70 THR A N 1
ATOM 576 C CA . THR A 1 70 ? 12.960 -10.573 -30.008 1.00 42.56 70 THR A CA 1
ATOM 577 C C . THR A 1 70 ? 11.849 -10.229 -29.021 1.00 42.56 70 THR A C 1
ATOM 579 O O . THR A 1 70 ? 11.060 -11.099 -28.647 1.00 42.56 70 THR A O 1
ATOM 582 N N . VAL A 1 71 ? 11.756 -8.959 -28.634 1.00 45.06 71 VAL A N 1
ATOM 583 C CA . VAL A 1 71 ? 10.571 -8.422 -27.966 1.00 45.06 71 VAL A CA 1
ATOM 584 C C . VAL A 1 71 ? 9.645 -7.837 -29.040 1.00 45.06 71 VAL A C 1
ATOM 586 O O . VAL A 1 71 ? 10.151 -7.221 -29.979 1.00 45.06 71 VAL A O 1
ATOM 589 N N . PRO A 1 72 ? 8.313 -8.024 -28.978 1.00 40.28 72 PRO A N 1
ATOM 590 C CA . PRO A 1 72 ? 7.421 -7.473 -29.987 1.00 40.28 72 PRO A CA 1
ATOM 591 C C . PRO A 1 72 ? 7.418 -5.944 -29.949 1.00 40.28 72 PRO A C 1
ATOM 593 O O . PRO A 1 72 ? 7.435 -5.324 -28.885 1.00 40.28 72 PRO A O 1
ATOM 596 N N . ALA A 1 73 ? 7.373 -5.375 -31.148 1.00 51.81 73 ALA A N 1
ATOM 597 C CA . ALA A 1 73 ? 7.478 -3.966 -31.470 1.00 51.81 73 ALA A CA 1
ATOM 598 C C . ALA A 1 73 ? 6.297 -3.084 -30.995 1.00 51.81 73 ALA A C 1
ATOM 600 O O . ALA A 1 73 ? 5.155 -3.523 -30.875 1.00 51.81 73 ALA A O 1
ATOM 601 N N . SER A 1 74 ? 6.593 -1.782 -30.888 1.00 41.47 74 SER A N 1
ATOM 602 C CA . SER A 1 74 ? 5.720 -0.603 -30.707 1.00 41.47 74 SER A CA 1
ATOM 603 C C . SER A 1 74 ? 5.447 -0.112 -29.262 1.00 41.47 74 SER A C 1
ATOM 605 O O . SER A 1 74 ? 5.049 -0.897 -28.397 1.00 41.47 74 SER A O 1
ATOM 607 N N . PRO A 1 75 ? 5.558 1.216 -29.003 1.00 43.75 75 PRO A N 1
ATOM 608 C CA . PRO A 1 75 ? 5.232 1.841 -27.711 1.00 43.75 75 PRO A CA 1
ATOM 609 C C . PRO A 1 75 ? 3.808 1.549 -27.216 1.00 43.75 75 PRO A C 1
ATOM 611 O O . PRO A 1 75 ? 3.586 1.400 -26.019 1.00 43.75 75 PRO A O 1
ATOM 614 N N . LYS A 1 76 ? 2.844 1.393 -28.135 1.00 40.12 76 LYS A N 1
ATOM 615 C CA . LYS A 1 76 ? 1.451 1.051 -27.800 1.00 40.12 76 LYS A CA 1
ATOM 616 C C . LYS A 1 76 ? 1.318 -0.338 -27.173 1.00 40.12 76 LYS A C 1
ATOM 618 O O . LYS A 1 76 ? 0.535 -0.510 -26.246 1.00 40.12 76 LYS A O 1
ATOM 623 N N . MET A 1 77 ? 2.081 -1.323 -27.649 1.00 41.06 77 MET A N 1
ATOM 624 C CA . MET A 1 77 ? 2.072 -2.669 -27.065 1.00 41.06 77 MET A CA 1
ATOM 625 C C . MET A 1 77 ? 2.798 -2.714 -25.718 1.00 41.06 77 MET A C 1
ATOM 627 O O . MET A 1 77 ? 2.364 -3.438 -24.826 1.00 41.06 77 MET A O 1
ATOM 631 N N . ALA A 1 78 ? 3.858 -1.916 -25.544 1.00 47.50 78 ALA A N 1
ATOM 632 C CA . ALA A 1 78 ? 4.534 -1.770 -24.256 1.00 47.50 78 ALA A CA 1
ATOM 633 C C . ALA A 1 78 ? 3.619 -1.129 -23.200 1.00 47.50 78 ALA A C 1
ATOM 635 O O . ALA A 1 78 ? 3.577 -1.615 -22.073 1.00 47.50 78 ALA A O 1
ATOM 636 N N . HIS A 1 79 ? 2.836 -0.113 -23.582 1.00 50.62 79 HIS A N 1
ATOM 637 C CA . HIS A 1 79 ? 1.834 0.503 -22.709 1.00 50.62 79 HIS A CA 1
ATOM 638 C C . HIS A 1 79 ? 0.729 -0.495 -22.336 1.00 50.62 79 HIS A C 1
ATOM 640 O O . HIS A 1 79 ? 0.510 -0.748 -21.160 1.00 50.62 79 HIS A O 1
ATOM 646 N N . ALA A 1 80 ? 0.154 -1.200 -23.317 1.00 46.50 80 ALA A N 1
ATOM 647 C CA . ALA A 1 80 ? -0.862 -2.224 -23.056 1.00 46.50 80 ALA A CA 1
ATOM 648 C C . ALA A 1 80 ? -0.352 -3.396 -22.185 1.00 46.50 80 ALA A C 1
ATOM 650 O O . ALA A 1 80 ? -1.113 -3.998 -21.424 1.00 46.50 80 ALA A O 1
ATOM 651 N N . ALA A 1 81 ? 0.934 -3.751 -22.289 1.00 52.78 81 ALA A N 1
ATOM 652 C CA . ALA A 1 81 ? 1.560 -4.749 -21.424 1.00 52.78 81 ALA A CA 1
ATOM 653 C C . ALA A 1 81 ? 1.828 -4.207 -20.008 1.00 52.78 81 ALA A C 1
ATOM 655 O O . ALA A 1 81 ? 1.600 -4.927 -19.037 1.00 52.78 81 ALA A O 1
ATOM 656 N N . ALA A 1 82 ? 2.266 -2.951 -19.880 1.00 59.16 82 ALA A N 1
ATOM 657 C CA . ALA A 1 82 ? 2.417 -2.274 -18.592 1.00 59.16 82 ALA A CA 1
ATOM 658 C C . ALA A 1 82 ? 1.068 -2.155 -17.863 1.00 59.16 82 ALA A C 1
ATOM 660 O O . ALA A 1 82 ? 0.992 -2.476 -16.678 1.00 59.16 82 ALA A O 1
ATOM 661 N N . ASP A 1 83 ? -0.003 -1.826 -18.587 1.00 70.06 83 ASP A N 1
ATOM 662 C CA . ASP A 1 83 ? -1.372 -1.787 -18.066 1.00 70.06 83 ASP A CA 1
ATOM 663 C C . ASP A 1 83 ? -1.819 -3.161 -17.554 1.00 70.06 83 ASP A C 1
ATOM 665 O O . ASP A 1 83 ? -2.416 -3.271 -16.482 1.00 70.06 83 ASP A O 1
ATOM 669 N N . ARG A 1 84 ? -1.476 -4.239 -18.274 1.00 78.81 84 ARG A N 1
ATOM 670 C CA . ARG A 1 84 ? -1.774 -5.612 -17.842 1.00 78.81 84 ARG A CA 1
ATOM 671 C C . ARG A 1 84 ? -1.035 -5.984 -16.557 1.00 78.81 84 ARG A C 1
ATOM 673 O O . ARG A 1 84 ? -1.657 -6.543 -15.657 1.00 78.81 84 ARG A O 1
ATOM 680 N N . HIS A 1 85 ? 0.264 -5.704 -16.460 1.00 82.25 85 HIS A N 1
ATOM 681 C CA . HIS A 1 85 ? 1.022 -6.022 -15.246 1.00 82.25 85 HIS A CA 1
ATOM 682 C C . HIS A 1 85 ? 0.552 -5.181 -14.054 1.00 82.25 85 HIS A C 1
ATOM 684 O O . HIS A 1 85 ? 0.462 -5.683 -12.937 1.00 82.25 85 HIS A O 1
ATOM 690 N N . LEU A 1 86 ? 0.185 -3.918 -14.283 1.00 84.31 86 LEU A N 1
ATOM 691 C CA . LEU A 1 86 ? -0.349 -3.059 -13.232 1.00 84.31 86 LEU A CA 1
ATOM 692 C C . LEU A 1 86 ? -1.741 -3.522 -12.766 1.00 84.31 86 LEU A C 1
ATOM 694 O O . LEU A 1 86 ? -2.016 -3.507 -11.567 1.00 84.31 86 LEU A O 1
ATOM 698 N N . ALA A 1 87 ? -2.584 -4.023 -13.675 1.00 86.31 87 ALA A N 1
ATOM 699 C CA . ALA A 1 87 ? -3.852 -4.661 -13.321 1.00 86.31 87 ALA A CA 1
ATOM 700 C C . ALA A 1 87 ? -3.650 -5.925 -12.463 1.00 86.31 87 ALA A C 1
ATOM 702 O O . ALA A 1 87 ? -4.335 -6.091 -11.455 1.00 86.31 87 ALA A O 1
ATOM 703 N N . GLN A 1 88 ? -2.667 -6.769 -12.798 1.00 90.19 88 GLN A N 1
ATOM 704 C CA . GLN A 1 88 ? -2.297 -7.934 -11.979 1.00 90.19 88 GLN A CA 1
ATOM 705 C C . GLN A 1 88 ? -1.823 -7.524 -10.582 1.00 90.19 88 GLN A C 1
ATOM 707 O O . GLN A 1 88 ? -2.179 -8.159 -9.591 1.00 90.19 88 GLN A O 1
ATOM 712 N N . VAL A 1 89 ? -1.058 -6.432 -10.481 1.00 95.00 89 VAL A N 1
ATOM 713 C CA . VAL A 1 89 ? -0.655 -5.881 -9.182 1.00 95.00 89 VAL A CA 1
ATOM 714 C C . VAL A 1 89 ? -1.866 -5.429 -8.371 1.00 95.00 89 VAL A C 1
ATOM 716 O O . VAL A 1 89 ? -1.907 -5.683 -7.170 1.00 95.00 89 VAL A O 1
ATOM 719 N N . LEU A 1 90 ? -2.856 -4.779 -8.987 1.00 94.00 90 LEU A N 1
ATOM 720 C CA . LEU A 1 90 ? -4.073 -4.372 -8.281 1.00 94.00 90 LEU A CA 1
ATOM 721 C C . LEU A 1 90 ? -4.857 -5.577 -7.762 1.00 94.00 90 LEU A C 1
ATOM 723 O O . LEU A 1 90 ? -5.250 -5.581 -6.597 1.00 94.00 90 LEU A O 1
ATOM 727 N N . GLU A 1 91 ? -5.036 -6.605 -8.588 1.00 94.31 91 GLU A N 1
ATOM 728 C CA . GLU A 1 91 ? -5.685 -7.855 -8.183 1.00 94.31 91 GLU A CA 1
ATOM 729 C C . GLU A 1 91 ? -4.950 -8.511 -7.005 1.00 94.31 91 GLU A C 1
ATOM 731 O O . GLU A 1 91 ? -5.565 -8.838 -5.988 1.00 94.31 91 GLU A O 1
ATOM 736 N N . TYR A 1 92 ? -3.620 -8.596 -7.083 1.00 96.69 92 TYR A N 1
ATOM 737 C CA . TYR A 1 92 ? -2.792 -9.110 -5.996 1.00 96.69 92 TYR A CA 1
ATOM 738 C C . TYR A 1 92 ? -2.946 -8.283 -4.714 1.00 96.69 92 TYR A C 1
ATOM 740 O O . TYR A 1 92 ? -3.132 -8.828 -3.629 1.00 96.69 92 TYR A O 1
ATOM 748 N N . VAL A 1 93 ? -2.911 -6.952 -4.817 1.00 96.56 93 VAL A N 1
ATOM 749 C CA . VAL A 1 93 ? -3.109 -6.067 -3.664 1.00 96.56 93 VAL A CA 1
ATOM 750 C C . VAL A 1 93 ? -4.485 -6.293 -3.039 1.00 96.56 93 VAL A C 1
ATOM 752 O O . VAL A 1 93 ? -4.578 -6.364 -1.819 1.00 96.56 93 VAL A O 1
ATOM 755 N N . HIS A 1 94 ? -5.541 -6.451 -3.836 1.00 95.12 94 HIS A N 1
ATOM 756 C CA . HIS A 1 94 ? -6.885 -6.730 -3.328 1.00 95.12 94 HIS A CA 1
ATOM 757 C C . HIS A 1 94 ? -7.006 -8.082 -2.621 1.00 95.12 94 HIS A C 1
ATOM 759 O O . HIS A 1 94 ? -7.756 -8.180 -1.653 1.00 95.12 94 HIS A O 1
ATOM 765 N N . ALA A 1 95 ? -6.272 -9.100 -3.065 1.00 96.06 95 ALA A N 1
ATOM 766 C CA . ALA A 1 95 ? -6.260 -10.407 -2.415 1.00 96.06 95 ALA A CA 1
ATOM 767 C C . ALA A 1 95 ? -5.401 -10.433 -1.135 1.00 96.06 95 ALA A C 1
ATOM 769 O O . ALA A 1 95 ? -5.727 -11.151 -0.194 1.00 96.06 95 ALA A O 1
ATOM 770 N N . HIS A 1 96 ? -4.336 -9.625 -1.079 1.00 96.88 96 HIS A N 1
ATOM 771 C CA . HIS A 1 96 ? -3.286 -9.718 -0.054 1.00 96.88 96 HIS A CA 1
ATOM 772 C C . HIS A 1 96 ? -3.097 -8.432 0.774 1.00 96.88 96 HIS A C 1
ATOM 774 O O . HIS A 1 96 ? -2.057 -8.236 1.404 1.00 96.88 96 HIS A O 1
ATOM 780 N N . PHE A 1 97 ? -4.070 -7.513 0.801 1.00 96.25 97 PHE A N 1
ATOM 781 C CA . PHE A 1 97 ? -3.906 -6.215 1.478 1.00 96.25 97 PHE A CA 1
ATOM 782 C C . PHE A 1 97 ? -3.682 -6.325 2.993 1.00 96.25 97 PHE A C 1
ATOM 784 O O . PHE A 1 97 ? -3.161 -5.382 3.591 1.00 96.25 97 PHE A O 1
ATOM 791 N N . THR A 1 98 ? -4.052 -7.437 3.629 1.00 96.62 98 THR A N 1
ATOM 792 C CA . THR A 1 98 ? -3.814 -7.701 5.060 1.00 96.62 98 THR A CA 1
ATOM 793 C C . THR A 1 98 ? -2.381 -8.155 5.354 1.00 96.62 98 THR A C 1
ATOM 795 O O . THR A 1 98 ? -1.953 -8.160 6.506 1.00 96.62 98 THR A O 1
ATOM 798 N N . GLU A 1 99 ? -1.594 -8.467 4.327 1.00 95.62 99 GLU A N 1
ATOM 799 C CA . GLU A 1 99 ? -0.199 -8.880 4.456 1.00 95.62 99 GLU A CA 1
ATOM 800 C C . GLU A 1 99 ? 0.764 -7.685 4.412 1.00 95.62 99 GLU A C 1
ATOM 802 O O . GLU A 1 99 ? 0.405 -6.559 4.050 1.00 95.62 99 GLU A O 1
ATOM 807 N N . GLN A 1 100 ? 2.031 -7.913 4.769 1.00 92.81 100 GLN A N 1
ATOM 808 C CA . GLN A 1 100 ? 3.070 -6.895 4.611 1.00 92.81 100 GLN A CA 1
ATOM 809 C C . GLN A 1 100 ? 3.525 -6.811 3.152 1.00 92.81 100 GLN A C 1
ATOM 811 O O . GLN A 1 100 ? 4.399 -7.550 2.704 1.00 92.81 100 GLN A O 1
ATOM 816 N N . LEU A 1 101 ? 2.938 -5.870 2.412 1.00 93.00 101 LEU A N 1
ATOM 817 C CA . LEU A 1 101 ? 3.258 -5.628 1.009 1.00 93.00 101 LEU A CA 1
ATOM 818 C C . LEU A 1 101 ? 4.434 -4.656 0.867 1.00 93.00 101 LEU A C 1
ATOM 820 O O . LEU A 1 101 ? 4.385 -3.516 1.334 1.00 93.00 101 LEU A O 1
ATOM 824 N N . SER A 1 102 ? 5.490 -5.086 0.173 1.00 92.94 102 SER A N 1
ATOM 825 C CA . SER A 1 102 ? 6.637 -4.228 -0.129 1.00 92.94 102 SER A CA 1
ATOM 826 C C . SER A 1 102 ? 6.478 -3.553 -1.493 1.00 92.94 102 SER A C 1
ATOM 828 O O . SER A 1 102 ? 6.117 -4.184 -2.482 1.00 92.94 102 SER A O 1
ATOM 830 N N . VAL A 1 103 ? 6.817 -2.266 -1.591 1.00 89.31 103 VAL A N 1
ATOM 831 C CA . VAL A 1 103 ? 6.773 -1.557 -2.883 1.00 89.31 103 VAL A CA 1
ATOM 832 C C . VAL A 1 103 ? 7.729 -2.193 -3.898 1.00 89.31 103 VAL A C 1
ATOM 834 O O . VAL A 1 103 ? 7.420 -2.246 -5.081 1.00 89.31 103 VAL A O 1
ATOM 837 N N . SER A 1 104 ? 8.872 -2.716 -3.446 1.00 86.19 104 SER A N 1
ATOM 838 C CA . SER A 1 104 ? 9.841 -3.386 -4.320 1.00 86.19 104 SER A CA 1
ATOM 839 C C . SER A 1 104 ? 9.285 -4.679 -4.931 1.00 86.19 104 SER A C 1
ATOM 841 O O . SER A 1 104 ? 9.532 -4.931 -6.106 1.00 86.19 104 SER A O 1
ATOM 843 N N . SER A 1 105 ? 8.520 -5.478 -4.175 1.00 91.94 105 SER A N 1
ATOM 844 C CA . SER A 1 105 ? 7.901 -6.706 -4.697 1.00 91.94 105 SER A CA 1
ATOM 845 C C . SER A 1 105 ? 6.769 -6.402 -5.675 1.00 91.94 105 SER A C 1
ATOM 847 O O . SER A 1 105 ? 6.687 -7.037 -6.722 1.00 91.94 105 SER A O 1
ATOM 849 N N . LEU A 1 106 ? 5.944 -5.391 -5.382 1.00 92.62 106 LEU A N 1
ATOM 850 C CA . LEU A 1 106 ? 4.887 -4.952 -6.299 1.00 92.62 106 LEU A CA 1
ATOM 851 C C . LEU A 1 106 ? 5.469 -4.367 -7.596 1.00 92.62 106 LEU A C 1
ATOM 853 O O . LEU A 1 106 ? 4.992 -4.678 -8.681 1.00 92.62 106 LEU A O 1
ATOM 857 N N . ALA A 1 107 ? 6.554 -3.593 -7.503 1.00 85.31 107 ALA A N 1
ATOM 858 C CA . ALA A 1 107 ? 7.254 -3.068 -8.673 1.00 85.31 107 ALA A CA 1
ATOM 859 C C . ALA A 1 107 ? 7.862 -4.187 -9.535 1.00 85.31 107 ALA A C 1
ATOM 861 O O . ALA A 1 107 ? 7.762 -4.147 -10.759 1.00 85.31 107 ALA A O 1
ATOM 862 N N . ALA A 1 108 ? 8.441 -5.217 -8.907 1.00 84.00 108 ALA A N 1
ATOM 863 C CA . ALA A 1 108 ? 8.958 -6.382 -9.621 1.00 84.00 108 ALA A CA 1
ATOM 864 C C . ALA A 1 108 ? 7.845 -7.146 -10.362 1.00 84.00 108 ALA A C 1
ATOM 866 O O . ALA A 1 108 ? 8.044 -7.534 -11.510 1.00 84.00 108 ALA A O 1
ATOM 867 N N . MET A 1 109 ? 6.667 -7.295 -9.745 1.00 86.06 109 MET A N 1
ATOM 868 C CA . MET A 1 109 ? 5.480 -7.882 -10.383 1.00 86.06 109 MET A CA 1
ATOM 869 C C . MET A 1 109 ? 4.985 -7.040 -11.565 1.00 86.06 109 MET A C 1
ATOM 871 O O . MET A 1 109 ? 4.613 -7.592 -12.595 1.00 86.06 109 MET A O 1
ATOM 875 N N . ALA A 1 110 ? 5.067 -5.711 -11.456 1.00 83.00 110 ALA A N 1
ATOM 876 C CA . ALA A 1 110 ? 4.770 -4.797 -12.555 1.00 83.00 110 ALA A CA 1
ATOM 877 C C . ALA A 1 110 ? 5.837 -4.799 -13.673 1.00 83.00 110 ALA A C 1
ATOM 879 O O . ALA A 1 110 ? 5.640 -4.164 -14.707 1.00 83.00 110 ALA A O 1
ATOM 880 N N . MET A 1 111 ? 6.977 -5.476 -13.474 1.00 80.00 111 MET A N 1
ATOM 881 C CA . MET A 1 111 ? 8.185 -5.369 -14.306 1.00 80.00 111 MET A CA 1
ATOM 882 C C . MET A 1 111 ? 8.724 -3.932 -14.421 1.00 80.00 111 MET A C 1
ATOM 884 O O . MET A 1 111 ? 9.250 -3.529 -15.459 1.00 80.00 111 MET A O 1
ATOM 888 N N . GLN A 1 112 ? 8.604 -3.152 -13.348 1.00 79.88 112 GLN A N 1
ATOM 889 C CA . GLN A 1 112 ? 8.978 -1.741 -13.304 1.00 79.88 112 GLN A CA 1
ATOM 890 C C . GLN A 1 112 ? 10.041 -1.474 -12.235 1.00 79.88 112 GLN A C 1
ATOM 892 O O . GLN A 1 112 ? 10.159 -2.175 -11.228 1.00 79.88 112 GLN A O 1
ATOM 897 N N . SER A 1 113 ? 10.811 -0.400 -12.426 1.00 79.81 113 SER A N 1
ATOM 898 C CA . SER A 1 113 ? 11.622 0.144 -11.338 1.00 79.81 113 SER A CA 1
ATOM 899 C C . SER A 1 113 ? 10.707 0.652 -10.215 1.00 79.81 113 SER A C 1
ATOM 901 O O . SER A 1 113 ? 9.562 1.036 -10.449 1.00 79.81 113 SER A O 1
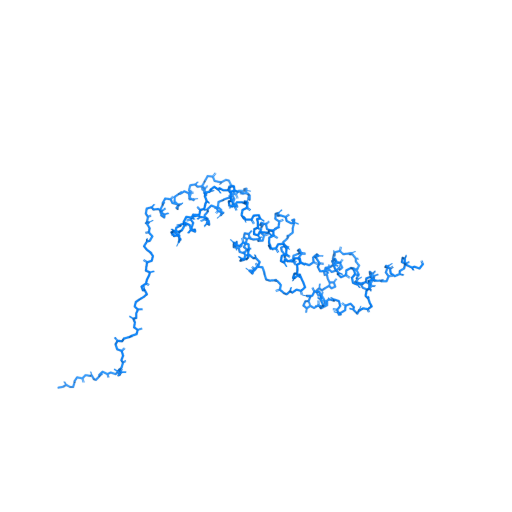ATOM 903 N N . ARG A 1 114 ? 11.211 0.704 -8.976 1.00 78.06 114 ARG A N 1
ATOM 904 C CA . ARG A 1 114 ? 10.423 1.162 -7.815 1.00 78.06 114 ARG A CA 1
ATOM 905 C C . ARG A 1 114 ? 9.824 2.556 -8.020 1.00 78.06 114 ARG A C 1
ATOM 907 O O . ARG A 1 114 ? 8.691 2.801 -7.623 1.00 78.06 114 ARG A O 1
ATOM 914 N N . TYR A 1 115 ? 10.603 3.464 -8.605 1.00 78.12 115 TYR A N 1
ATOM 915 C CA . TYR A 1 115 ? 10.193 4.848 -8.828 1.00 78.12 115 TYR A CA 1
ATOM 916 C C . TYR A 1 115 ? 9.096 4.939 -9.895 1.00 78.12 115 TYR A C 1
ATOM 918 O O . TYR A 1 115 ? 8.035 5.508 -9.638 1.00 78.12 115 TYR A O 1
ATOM 926 N N . HIS A 1 116 ? 9.303 4.272 -11.033 1.00 74.19 116 HIS A N 1
ATOM 927 C CA . HIS A 1 116 ? 8.336 4.232 -12.126 1.00 74.19 116 HIS A CA 1
ATOM 928 C C . HIS A 1 116 ? 7.029 3.529 -11.722 1.00 74.19 116 HIS A C 1
ATOM 930 O O . HIS A 1 116 ? 5.940 3.989 -12.061 1.00 74.19 116 HIS A O 1
ATOM 936 N N . PHE A 1 117 ? 7.113 2.474 -10.907 1.00 83.50 117 PHE A N 1
ATOM 937 C CA . PHE A 1 117 ? 5.942 1.817 -10.330 1.00 83.50 117 PHE A CA 1
ATOM 938 C C . PHE A 1 117 ? 5.108 2.761 -9.461 1.00 83.50 117 PHE A C 1
ATOM 940 O O . PHE A 1 117 ? 3.896 2.837 -9.622 1.00 83.50 117 PHE A O 1
ATOM 947 N N . ILE A 1 118 ? 5.731 3.524 -8.557 1.00 83.44 118 ILE A N 1
ATOM 948 C CA . ILE A 1 118 ? 4.988 4.459 -7.698 1.00 83.44 118 ILE A CA 1
ATOM 949 C C . ILE A 1 118 ? 4.255 5.510 -8.542 1.00 83.44 118 ILE A C 1
ATOM 951 O O . ILE A 1 118 ? 3.106 5.832 -8.228 1.00 83.44 118 ILE A O 1
ATOM 955 N N . ARG A 1 119 ? 4.902 6.038 -9.592 1.00 78.31 119 ARG A N 1
ATOM 956 C CA . ARG A 1 119 ? 4.294 7.028 -10.494 1.00 78.31 119 ARG A CA 1
ATOM 957 C C . ARG A 1 119 ? 3.141 6.433 -11.292 1.00 78.31 119 ARG A C 1
ATOM 959 O O . ARG A 1 119 ? 2.025 6.926 -11.164 1.00 78.31 119 ARG A O 1
ATOM 966 N N . SER A 1 120 ? 3.380 5.347 -12.025 1.00 79.50 120 SER A N 1
ATOM 967 C CA . SER A 1 120 ? 2.353 4.696 -12.853 1.00 79.50 120 SER A CA 1
ATOM 968 C C . SER A 1 120 ? 1.173 4.179 -12.021 1.00 79.50 120 SER A C 1
ATOM 970 O O . SER A 1 120 ? 0.022 4.432 -12.367 1.00 79.50 120 SER A O 1
ATOM 972 N N . PHE A 1 121 ? 1.425 3.576 -10.853 1.00 85.69 121 PHE A N 1
ATOM 973 C CA . PHE A 1 121 ? 0.370 3.167 -9.919 1.00 85.69 121 PHE A CA 1
ATOM 974 C C . PHE A 1 121 ? -0.462 4.362 -9.440 1.00 85.69 121 PHE A C 1
ATOM 976 O O . PHE A 1 121 ? -1.690 4.283 -9.393 1.00 85.69 121 PHE A O 1
ATOM 983 N N . LYS A 1 122 ? 0.183 5.483 -9.088 1.00 83.31 122 LYS A N 1
ATOM 984 C CA . LYS A 1 122 ? -0.521 6.706 -8.679 1.00 83.31 122 LYS A CA 1
ATOM 985 C C . LYS A 1 122 ? -1.299 7.326 -9.838 1.00 83.31 122 LYS A C 1
ATOM 987 O O . LYS A 1 122 ? -2.398 7.808 -9.603 1.00 83.31 122 LYS A O 1
ATOM 992 N N . SER A 1 123 ? -0.751 7.318 -11.050 1.00 80.25 123 SER A N 1
ATOM 993 C CA . SER A 1 123 ? -1.436 7.802 -12.251 1.00 80.25 123 SER A CA 1
ATOM 994 C C . SER A 1 123 ? -2.733 7.020 -12.485 1.00 80.25 123 SER A C 1
ATOM 996 O O . SER A 1 123 ? -3.792 7.615 -12.661 1.00 80.25 123 SER A O 1
ATOM 998 N N . LEU A 1 124 ? -2.679 5.690 -12.341 1.00 81.81 124 LEU A N 1
ATOM 999 C CA . LEU A 1 124 ? -3.840 4.817 -12.512 1.00 81.81 124 LEU A CA 1
ATOM 1000 C C . LEU A 1 124 ? -4.866 4.918 -11.368 1.00 81.81 124 LEU A C 1
ATOM 1002 O O . LEU A 1 124 ? -6.068 4.937 -11.611 1.00 81.81 124 LEU A O 1
ATOM 1006 N N . THR A 1 125 ? -4.414 4.937 -10.111 1.00 82.75 125 THR A N 1
ATOM 1007 C CA . THR A 1 125 ? -5.301 4.821 -8.931 1.00 82.75 125 THR A CA 1
ATOM 1008 C C . THR A 1 125 ? -5.605 6.149 -8.235 1.00 82.75 125 THR A C 1
ATOM 1010 O O . THR A 1 125 ? -6.388 6.192 -7.286 1.00 82.75 125 THR A O 1
ATOM 1013 N N . GLY A 1 126 ? -4.949 7.234 -8.646 1.00 82.25 126 GLY A N 1
ATOM 1014 C CA . GLY A 1 126 ? -4.979 8.545 -7.995 1.00 82.25 126 GLY A CA 1
ATOM 1015 C C . GLY A 1 126 ? -4.104 8.662 -6.738 1.00 82.25 126 GLY A C 1
ATOM 1016 O O . GLY A 1 126 ? -3.852 9.776 -6.270 1.00 82.25 126 GLY A O 1
ATOM 1017 N N . VAL A 1 127 ? -3.604 7.553 -6.175 1.00 87.50 127 VAL A N 1
ATOM 1018 C CA . VAL A 1 127 ? -2.857 7.546 -4.904 1.00 87.50 127 VAL A CA 1
ATOM 1019 C C . VAL A 1 127 ? -1.640 6.609 -4.922 1.00 87.50 127 VAL A C 1
ATOM 1021 O O . VAL A 1 127 ? -1.628 5.617 -5.637 1.00 87.50 127 VAL A O 1
ATOM 1024 N N . PRO A 1 128 ? -0.585 6.873 -4.128 1.00 89.81 128 PRO A N 1
ATOM 1025 C CA . PRO A 1 128 ? 0.563 5.968 -4.052 1.00 89.81 128 PRO A CA 1
ATOM 1026 C C . PRO A 1 128 ? 0.205 4.581 -3.477 1.00 89.81 128 PRO A C 1
ATOM 1028 O O . PRO A 1 128 ? -0.675 4.503 -2.613 1.00 89.81 128 PRO A O 1
ATOM 1031 N N . PRO A 1 129 ? 0.963 3.515 -3.816 1.00 91.56 129 PRO A N 1
ATOM 1032 C CA . PRO A 1 129 ? 0.663 2.134 -3.413 1.00 91.56 129 PRO A CA 1
ATOM 1033 C C . PRO A 1 129 ? 0.397 1.945 -1.913 1.00 91.56 129 PRO A C 1
ATOM 1035 O O . PRO A 1 129 ? -0.592 1.339 -1.514 1.00 91.56 129 PRO A O 1
ATOM 1038 N N . TYR A 1 130 ? 1.239 2.525 -1.054 1.00 94.12 130 TYR A N 1
ATOM 1039 C CA . TYR A 1 130 ? 1.065 2.418 0.398 1.00 94.12 130 TYR A CA 1
ATOM 1040 C C . TYR A 1 130 ? -0.241 3.067 0.890 1.00 94.12 130 TYR A C 1
ATOM 1042 O O . TYR A 1 130 ? -0.921 2.520 1.755 1.00 94.12 130 TYR A O 1
ATOM 1050 N N . GLN A 1 131 ? -0.619 4.221 0.328 1.00 93.25 131 GLN A N 1
ATOM 1051 C CA . GLN A 1 131 ? -1.875 4.892 0.686 1.00 93.25 131 GLN A CA 1
ATOM 1052 C C . GLN A 1 131 ? -3.089 4.102 0.194 1.00 93.25 131 GLN A C 1
ATOM 1054 O O . GLN A 1 131 ? -4.095 4.038 0.894 1.00 93.25 131 GLN A O 1
ATOM 1059 N N . TYR A 1 132 ? -2.977 3.463 -0.970 1.00 95.44 132 TYR A N 1
ATOM 1060 C CA . TYR A 1 132 ? -4.016 2.594 -1.509 1.00 95.44 132 TYR A CA 1
ATOM 1061 C C . TYR A 1 132 ? -4.300 1.400 -0.588 1.00 95.44 132 TYR A C 1
ATOM 1063 O O . TYR A 1 132 ? -5.445 1.163 -0.207 1.00 95.44 132 TYR A O 1
ATOM 1071 N N . VAL A 1 133 ? -3.253 0.705 -0.129 1.00 96.38 133 VAL A N 1
ATOM 1072 C CA . VAL A 1 133 ? -3.390 -0.405 0.831 1.00 96.38 133 VAL A CA 1
ATOM 1073 C C . VAL A 1 133 ? -4.026 0.073 2.141 1.00 96.38 133 VAL A C 1
ATOM 1075 O O . VAL A 1 133 ? -4.926 -0.581 2.663 1.00 96.38 133 VAL A O 1
ATOM 1078 N N . LEU A 1 134 ? -3.624 1.241 2.658 1.00 95.38 134 LEU A N 1
ATOM 1079 C CA . LEU A 1 134 ? -4.258 1.825 3.845 1.00 95.38 134 LEU A CA 1
ATOM 1080 C C . LEU A 1 134 ? -5.752 2.114 3.634 1.00 95.38 134 LEU A C 1
ATOM 1082 O O . LEU A 1 134 ? -6.540 1.868 4.544 1.00 95.38 134 LEU A O 1
ATOM 1086 N N . GLN A 1 135 ? -6.153 2.594 2.451 1.00 95.00 135 GLN A N 1
ATOM 1087 C CA . GLN A 1 135 ? -7.564 2.803 2.102 1.00 95.00 135 GLN A CA 1
ATOM 1088 C C . GLN A 1 135 ? -8.364 1.507 2.114 1.00 95.00 135 GLN A C 1
ATOM 1090 O O . GLN A 1 135 ? -9.454 1.487 2.686 1.00 95.00 135 GLN A O 1
ATOM 1095 N N . LEU A 1 136 ? -7.824 0.430 1.541 1.00 96.25 136 LEU A N 1
ATOM 1096 C CA . LEU A 1 136 ? -8.473 -0.880 1.574 1.00 96.25 136 LEU A CA 1
ATOM 1097 C C . LEU A 1 136 ? -8.648 -1.376 3.009 1.00 96.25 136 LEU A C 1
ATOM 1099 O O . LEU A 1 136 ? -9.756 -1.724 3.409 1.00 96.25 136 LEU A O 1
ATOM 1103 N N . ARG A 1 137 ? -7.582 -1.311 3.812 1.00 97.69 137 ARG A N 1
ATOM 1104 C CA . ARG A 1 137 ? -7.618 -1.734 5.216 1.00 97.69 137 ARG A CA 1
ATOM 1105 C C . ARG A 1 137 ? -8.621 -0.939 6.042 1.00 97.69 137 ARG A C 1
ATOM 1107 O O . ARG A 1 137 ? -9.352 -1.522 6.829 1.00 97.69 137 ARG A O 1
ATOM 1114 N N . VAL A 1 138 ? -8.671 0.385 5.890 1.00 96.62 138 VAL A N 1
ATOM 1115 C CA . VAL A 1 138 ? -9.626 1.213 6.644 1.00 96.62 138 VAL A CA 1
ATOM 1116 C C . VAL A 1 138 ? -11.061 0.945 6.202 1.00 96.62 138 VAL A C 1
ATOM 1118 O O . VAL A 1 138 ? -11.939 0.868 7.056 1.00 96.62 138 VAL A O 1
ATOM 1121 N N . ARG A 1 139 ? -11.303 0.743 4.903 1.00 95.81 139 ARG A N 1
ATOM 1122 C CA . ARG A 1 139 ? -12.629 0.373 4.395 1.00 95.81 139 ARG A CA 1
ATOM 1123 C C . ARG A 1 139 ? -13.099 -0.956 4.986 1.00 95.81 139 ARG A C 1
ATOM 1125 O O . ARG A 1 139 ? -14.215 -1.030 5.481 1.00 95.81 139 ARG A O 1
ATOM 1132 N N . GLU A 1 140 ? -12.231 -1.959 5.006 1.00 97.12 140 GLU A N 1
ATOM 1133 C CA . GLU A 1 140 ? -12.535 -3.252 5.622 1.00 97.12 140 GLU A CA 1
ATOM 1134 C C . GLU A 1 140 ? -12.745 -3.123 7.141 1.00 97.12 140 GLU A C 1
ATOM 1136 O O . GLU A 1 140 ? -13.689 -3.680 7.697 1.00 97.12 140 GLU A O 1
ATOM 1141 N N . ALA A 1 141 ? -11.936 -2.304 7.824 1.00 96.50 141 ALA A N 1
ATOM 1142 C CA . ALA A 1 141 ? -12.128 -2.019 9.244 1.00 96.50 141 ALA A CA 1
ATOM 1143 C C . ALA A 1 141 ? -13.507 -1.414 9.527 1.00 96.50 141 ALA A C 1
ATOM 1145 O O . ALA A 1 141 ? -14.132 -1.764 10.523 1.00 96.50 141 ALA A O 1
ATOM 1146 N N . MET A 1 142 ? -13.994 -0.512 8.671 1.00 95.25 142 MET A N 1
ATOM 1147 C CA . MET A 1 142 ? -15.327 0.074 8.821 1.00 95.25 142 MET A CA 1
ATOM 1148 C C . MET A 1 142 ? -16.426 -0.990 8.760 1.00 95.25 142 MET A C 1
ATOM 1150 O O . MET A 1 142 ? -17.390 -0.881 9.514 1.00 95.25 142 MET A O 1
ATOM 1154 N N . GLU A 1 143 ? -16.287 -2.010 7.915 1.00 94.88 143 GLU A N 1
ATOM 1155 C CA . GLU A 1 143 ? -17.251 -3.111 7.832 1.00 94.88 143 GLU A CA 1
ATOM 1156 C C . GLU A 1 143 ? -17.145 -4.055 9.036 1.00 94.88 143 GLU A C 1
ATOM 1158 O O . GLU A 1 143 ? -18.158 -4.357 9.671 1.00 94.88 143 GLU A O 1
ATOM 1163 N N . GLN A 1 144 ? -15.932 -4.436 9.449 1.00 95.25 144 GLN A N 1
ATOM 1164 C CA . GLN A 1 144 ? -15.732 -5.287 10.630 1.00 95.25 144 GLN A CA 1
ATOM 1165 C C . GLN A 1 144 ? -16.167 -4.606 11.932 1.00 95.25 144 GLN A C 1
ATOM 1167 O O . GLN A 1 144 ? -16.699 -5.255 12.829 1.00 95.25 144 GLN A O 1
ATOM 1172 N N . LEU A 1 145 ? -16.004 -3.286 12.053 1.00 94.50 145 LEU A N 1
ATOM 1173 C CA . LEU A 1 145 ? -16.472 -2.542 13.225 1.00 94.50 145 LEU A CA 1
ATOM 1174 C C . LEU A 1 145 ? -18.001 -2.548 13.360 1.00 94.50 145 LEU A C 1
ATOM 1176 O O . LEU A 1 145 ? -18.475 -2.395 14.488 1.00 94.50 145 LEU A O 1
ATOM 1180 N N . LYS A 1 146 ? -18.739 -2.711 12.251 1.00 91.12 146 LYS A N 1
ATOM 1181 C CA . LYS A 1 146 ? -20.209 -2.805 12.225 1.00 91.12 146 LYS A CA 1
ATOM 1182 C C . LYS A 1 146 ? -20.707 -4.222 12.490 1.00 91.12 146 LYS A C 1
ATOM 1184 O O . LYS A 1 146 ? -21.736 -4.387 13.134 1.00 91.12 146 LYS A O 1
ATOM 1189 N N . THR A 1 147 ? -20.017 -5.224 11.950 1.00 90.62 147 THR A N 1
ATOM 1190 C CA . THR A 1 147 ? -20.520 -6.606 11.886 1.00 90.62 147 THR A CA 1
ATOM 1191 C C . THR A 1 147 ? -19.902 -7.537 12.926 1.00 90.62 147 THR A C 1
ATOM 1193 O O . THR A 1 147 ? -20.513 -8.549 13.260 1.00 90.62 147 THR A O 1
ATOM 1196 N N . SER A 1 148 ? -18.726 -7.202 13.468 1.00 90.81 148 SER A N 1
ATOM 1197 C CA . SER A 1 148 ? -18.000 -8.025 14.441 1.00 90.81 148 SER A CA 1
ATOM 1198 C C . SER A 1 148 ? -17.985 -7.412 15.847 1.00 90.81 148 SER A C 1
ATOM 1200 O O . SER A 1 148 ? -17.885 -6.194 16.037 1.00 90.81 148 SER A O 1
ATOM 1202 N N . ALA A 1 149 ? -18.013 -8.294 16.850 1.00 90.38 149 ALA A N 1
ATOM 1203 C CA . ALA A 1 149 ? -17.795 -7.971 18.259 1.00 90.38 149 ALA A CA 1
ATOM 1204 C C . ALA A 1 149 ? -16.303 -7.913 18.647 1.00 90.38 149 ALA A C 1
ATOM 1206 O O . ALA A 1 149 ? -15.982 -7.582 19.791 1.00 90.38 149 ALA A O 1
ATOM 1207 N N . ASP A 1 150 ? -15.388 -8.202 17.714 1.00 94.94 150 ASP A N 1
ATOM 1208 C CA . ASP A 1 150 ? -13.948 -8.196 17.966 1.00 94.94 150 ASP A CA 1
ATOM 1209 C C . ASP A 1 150 ? -13.466 -6.852 18.513 1.00 94.94 150 ASP A C 1
ATOM 1211 O O . ASP A 1 150 ? -13.999 -5.778 18.211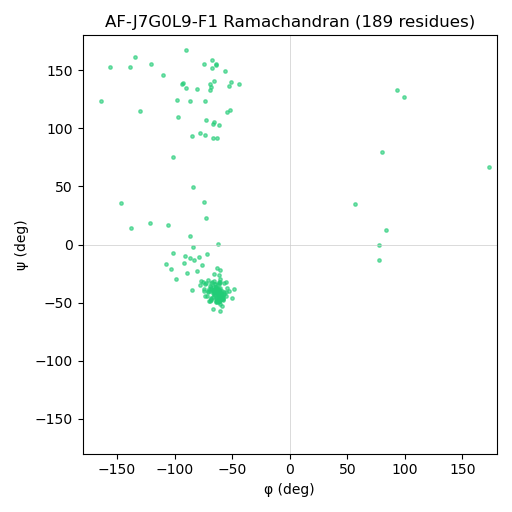 1.00 94.94 150 ASP A O 1
ATOM 1215 N N . THR A 1 151 ? -12.418 -6.878 19.331 1.00 95.19 151 THR A N 1
ATOM 1216 C CA . THR A 1 151 ? -11.831 -5.633 19.837 1.00 95.19 151 THR A CA 1
ATOM 1217 C C . THR A 1 151 ? -11.175 -4.844 18.702 1.00 95.19 151 THR A C 1
ATOM 1219 O O . THR A 1 151 ? -10.669 -5.413 17.735 1.00 95.19 151 THR A O 1
ATOM 1222 N N . VAL A 1 152 ? -11.125 -3.516 18.840 1.00 94.56 152 VAL A N 1
ATOM 1223 C CA . VAL A 1 152 ? -10.454 -2.627 17.875 1.00 94.56 152 VAL A CA 1
ATOM 1224 C C . VAL A 1 152 ? -8.995 -3.047 17.649 1.00 94.56 152 VAL A C 1
ATOM 1226 O O . VAL A 1 152 ? -8.495 -3.009 16.527 1.00 94.56 152 VAL A O 1
ATOM 1229 N N . THR A 1 153 ? -8.326 -3.498 18.711 1.00 95.69 153 THR A N 1
ATOM 1230 C CA . THR A 1 153 ? -6.962 -4.028 18.661 1.00 95.69 153 THR A CA 1
ATOM 1231 C C . THR A 1 153 ? -6.865 -5.262 17.767 1.00 95.69 153 THR A C 1
ATOM 1233 O O . THR A 1 153 ? -6.013 -5.293 16.883 1.00 95.69 153 THR A O 1
ATOM 1236 N N . VAL A 1 154 ? -7.754 -6.243 17.947 1.00 96.50 154 VAL A N 1
ATOM 1237 C CA . VAL A 1 154 ? -7.776 -7.473 17.136 1.00 96.50 154 VAL A CA 1
ATOM 1238 C C . VAL A 1 154 ? -8.031 -7.150 15.664 1.00 96.50 154 VAL A C 1
ATOM 1240 O O . VAL A 1 154 ? -7.244 -7.557 14.814 1.00 96.50 154 VAL A O 1
ATOM 1243 N N . ILE A 1 155 ? -9.045 -6.330 15.371 1.00 96.31 155 ILE A N 1
ATOM 1244 C CA . ILE A 1 155 ? -9.352 -5.883 14.002 1.00 96.31 155 ILE A CA 1
ATOM 1245 C C . ILE A 1 155 ? -8.127 -5.214 13.366 1.00 96.31 155 ILE A C 1
ATOM 1247 O O . ILE A 1 155 ? -7.773 -5.510 12.229 1.00 96.31 155 ILE A O 1
ATOM 1251 N N . SER A 1 156 ? -7.424 -4.349 14.105 1.00 96.31 156 SER A N 1
ATOM 1252 C CA . SER A 1 156 ? -6.248 -3.663 13.564 1.00 96.31 156 SER A CA 1
ATOM 1253 C C . SER A 1 156 ? -5.133 -4.627 13.136 1.00 96.31 156 SER A C 1
ATOM 1255 O O . SER A 1 156 ? -4.562 -4.459 12.059 1.00 96.31 156 SER A O 1
ATOM 1257 N N . PHE A 1 157 ? -4.847 -5.659 13.933 1.00 97.12 157 PHE A N 1
ATOM 1258 C CA . PHE A 1 157 ? -3.802 -6.627 13.600 1.00 97.12 157 PHE A CA 1
ATOM 1259 C C . PHE A 1 157 ? -4.234 -7.580 12.484 1.00 97.12 157 PHE A C 1
ATOM 1261 O O . PHE A 1 157 ? -3.437 -7.843 11.587 1.00 97.12 157 PHE A O 1
ATOM 1268 N N . ASN A 1 158 ? -5.498 -8.014 12.473 1.00 96.25 158 ASN A N 1
ATOM 1269 C CA . ASN A 1 158 ? -6.046 -8.862 11.407 1.00 96.25 158 ASN A CA 1
ATOM 1270 C C . ASN A 1 158 ? -5.993 -8.178 10.032 1.00 96.25 158 ASN A C 1
ATOM 1272 O O . ASN A 1 158 ? -5.840 -8.837 9.009 1.00 96.25 158 ASN A O 1
ATOM 1276 N N . LEU A 1 159 ? -6.071 -6.847 10.008 1.00 96.81 159 LEU A N 1
ATOM 1277 C CA . LEU A 1 159 ? -5.967 -6.044 8.791 1.00 96.81 159 LEU A CA 1
ATOM 1278 C C . LEU A 1 159 ? -4.525 -5.685 8.410 1.00 96.81 159 LEU A C 1
ATOM 1280 O O . LEU A 1 159 ? -4.311 -4.898 7.488 1.00 96.81 159 LEU A O 1
ATOM 1284 N N . GLY A 1 160 ? -3.526 -6.232 9.104 1.00 95.50 160 GLY A N 1
ATOM 1285 C CA . GLY A 1 160 ? -2.117 -6.083 8.741 1.00 95.50 160 GLY A CA 1
ATOM 1286 C C . GLY A 1 160 ? -1.445 -4.801 9.226 1.00 95.50 160 GLY A C 1
ATOM 1287 O O . GLY A 1 160 ? -0.354 -4.463 8.750 1.00 95.50 160 GLY A O 1
ATOM 1288 N N . PHE A 1 161 ? -2.065 -4.038 10.133 1.00 95.62 161 PHE A N 1
ATOM 1289 C CA . PHE A 1 161 ? -1.385 -2.903 10.759 1.00 95.62 161 PHE A CA 1
ATOM 1290 C C . PHE A 1 161 ? -0.285 -3.398 11.700 1.00 95.62 161 PHE A C 1
ATOM 1292 O O . PHE A 1 161 ? -0.475 -4.338 12.466 1.00 95.62 161 PHE A O 1
ATOM 1299 N N . SER A 1 162 ? 0.872 -2.733 11.678 1.00 92.00 162 SER A N 1
ATOM 1300 C CA . SER A 1 162 ? 1.999 -3.098 12.549 1.00 92.00 162 SER A CA 1
ATOM 1301 C C . SER A 1 162 ? 1.805 -2.639 13.995 1.00 92.00 162 SER A C 1
ATOM 1303 O O . SER A 1 162 ? 2.484 -3.111 14.902 1.00 92.00 162 SER A O 1
ATOM 1305 N N . SER A 1 163 ? 0.893 -1.690 14.217 1.00 95.25 163 SER A N 1
ATOM 1306 C CA . SER A 1 163 ? 0.516 -1.211 15.543 1.00 95.25 163 SER A CA 1
ATOM 1307 C C . SER A 1 163 ? -0.883 -0.605 15.532 1.00 95.25 163 SER A C 1
ATOM 1309 O O . SER A 1 163 ? -1.314 0.004 14.546 1.00 95.25 163 SER A O 1
ATOM 1311 N N . THR A 1 164 ? -1.549 -0.662 16.68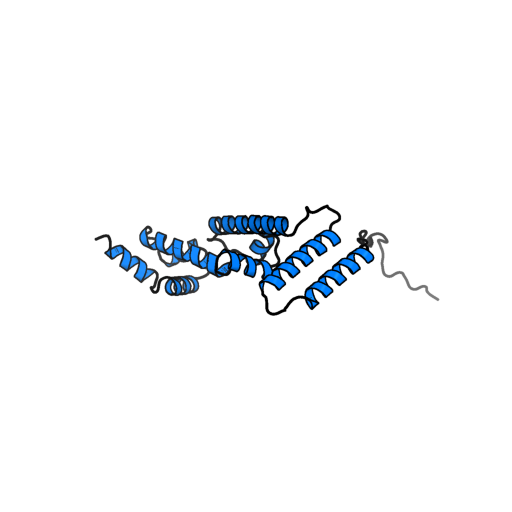2 1.00 94.06 164 THR A N 1
ATOM 1312 C CA . THR A 1 164 ? -2.816 0.039 16.924 1.00 94.06 164 THR A CA 1
AT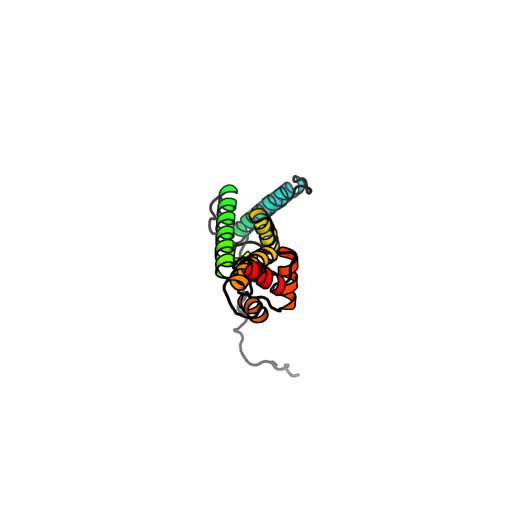OM 1313 C C . THR A 1 164 ? -2.676 1.544 16.690 1.00 94.06 164 THR A C 1
ATOM 1315 O O . THR A 1 164 ? -3.514 2.150 16.034 1.00 94.06 164 THR A O 1
ATOM 1318 N N . SER A 1 165 ? -1.573 2.165 17.112 1.00 95.38 165 SER A N 1
ATOM 1319 C CA . SER A 1 165 ? -1.322 3.597 16.887 1.00 95.38 165 SER A CA 1
ATOM 1320 C C . SER A 1 165 ? -1.247 3.984 15.405 1.00 95.38 165 SER A C 1
ATOM 1322 O O . SER A 1 165 ? -1.608 5.105 15.039 1.00 95.38 165 SER A O 1
ATOM 1324 N N . GLN A 1 166 ? -0.749 3.105 14.528 1.00 95.06 166 GLN A N 1
ATOM 1325 C CA . GLN A 1 166 ? -0.788 3.332 13.078 1.00 95.06 166 GLN A CA 1
ATOM 1326 C C . GLN A 1 166 ? -2.230 3.262 12.566 1.00 95.06 166 GLN A C 1
ATOM 1328 O O . GLN A 1 166 ? -2.659 4.155 11.835 1.00 95.06 166 GLN A O 1
ATOM 1333 N N . PHE A 1 167 ? -2.977 2.247 13.001 1.00 96.94 167 PHE A N 1
ATOM 1334 C CA . PHE A 1 167 ? -4.378 2.063 12.641 1.00 96.94 167 PHE A CA 1
ATOM 1335 C C . PHE A 1 167 ? -5.250 3.251 13.055 1.00 96.94 167 PHE A C 1
ATOM 1337 O O . PHE A 1 167 ? -5.912 3.836 12.205 1.00 96.94 167 PHE A O 1
ATOM 1344 N N . PHE A 1 168 ? -5.200 3.671 14.321 1.00 95.88 168 PHE A N 1
ATOM 1345 C CA . PHE A 1 168 ? -6.003 4.789 14.827 1.00 95.88 168 PHE A CA 1
ATOM 1346 C C . PHE A 1 168 ? -5.751 6.079 14.039 1.00 95.88 168 PHE A C 1
ATOM 1348 O O . PHE A 1 168 ? -6.698 6.773 13.677 1.00 95.88 168 PHE A O 1
ATOM 1355 N N . ARG A 1 169 ? -4.483 6.381 13.722 1.00 95.12 169 ARG A N 1
ATOM 1356 C CA . ARG A 1 169 ? -4.120 7.554 12.911 1.00 95.12 169 ARG A CA 1
ATOM 1357 C C . ARG A 1 169 ? -4.669 7.461 11.491 1.00 95.12 169 ARG A C 1
ATOM 1359 O O . ARG A 1 169 ? -5.221 8.442 11.002 1.00 95.12 169 ARG A O 1
ATOM 1366 N N . ALA A 1 170 ? -4.524 6.308 10.838 1.00 94.50 170 ALA A N 1
ATOM 1367 C CA . ALA A 1 170 ? -5.051 6.098 9.492 1.00 94.50 170 ALA A CA 1
ATOM 1368 C C . ALA A 1 170 ? -6.584 6.201 9.478 1.00 94.50 170 ALA A C 1
ATOM 1370 O O . ALA A 1 170 ? -7.140 6.976 8.707 1.00 94.50 170 ALA A O 1
ATOM 1371 N N . PHE A 1 171 ? -7.255 5.499 10.390 1.00 96.81 171 PHE A N 1
ATOM 1372 C CA . PHE A 1 171 ? -8.709 5.471 10.492 1.00 96.81 171 PHE A CA 1
ATOM 1373 C C . PHE A 1 171 ? -9.288 6.865 10.755 1.00 96.81 171 PHE A C 1
ATOM 1375 O O . PHE A 1 171 ? -10.152 7.320 10.008 1.00 96.81 171 PHE A O 1
ATOM 1382 N N . ALA A 1 172 ? -8.773 7.583 11.758 1.00 95.62 172 ALA A N 1
ATOM 1383 C CA . ALA A 1 172 ? -9.256 8.921 12.094 1.00 95.62 172 ALA A CA 1
ATOM 1384 C C . ALA A 1 172 ? -9.000 9.930 10.972 1.00 95.62 172 ALA A C 1
ATOM 1386 O O . ALA A 1 172 ? -9.869 10.742 10.668 1.00 95.62 172 ALA A O 1
ATOM 1387 N N . LYS A 1 173 ? -7.846 9.848 10.296 1.00 93.88 173 LYS A N 1
ATOM 1388 C CA . LYS A 1 173 ? -7.542 10.711 9.147 1.00 93.88 173 LYS A CA 1
ATOM 1389 C C . LYS A 1 173 ? -8.545 10.535 8.001 1.00 93.88 173 LYS A C 1
ATOM 1391 O O . LYS A 1 173 ? -8.786 11.483 7.263 1.00 93.88 173 LYS A O 1
ATOM 1396 N N . MET A 1 174 ? -9.087 9.332 7.828 1.00 93.56 174 MET A N 1
ATOM 1397 C CA . MET A 1 174 ? -9.908 8.972 6.668 1.00 93.56 174 MET A CA 1
ATOM 1398 C C . MET A 1 174 ? -11.407 9.048 6.949 1.00 93.56 174 MET A C 1
ATOM 1400 O O . MET A 1 174 ? -12.178 9.326 6.039 1.00 93.56 174 MET A O 1
ATOM 1404 N N . THR A 1 175 ? -11.814 8.822 8.197 1.00 92.38 175 THR A N 1
ATOM 1405 C CA . THR A 1 175 ? -13.227 8.806 8.613 1.00 92.38 175 THR A CA 1
ATOM 1406 C C . THR A 1 175 ? -13.631 10.033 9.431 1.00 92.38 175 THR A C 1
ATOM 1408 O O . THR A 1 175 ? -14.818 10.291 9.597 1.00 92.38 175 THR A O 1
ATOM 1411 N N . GLY A 1 176 ? -12.665 10.787 9.967 1.00 94.38 176 GLY A N 1
ATOM 1412 C CA . GLY A 1 176 ? -12.909 11.914 10.870 1.00 94.38 176 GLY A CA 1
ATOM 1413 C C . GLY A 1 176 ? -13.255 11.521 12.311 1.00 94.38 176 GLY A C 1
ATOM 1414 O O . GLY A 1 176 ? -13.448 12.404 13.142 1.00 94.38 176 GLY A O 1
ATOM 1415 N N . MET A 1 177 ? -13.322 10.224 12.637 1.00 93.75 177 MET A N 1
ATOM 1416 C CA . MET A 1 177 ? -13.704 9.719 13.963 1.00 93.75 177 MET A CA 1
ATOM 1417 C C . MET A 1 177 ? -12.756 8.613 14.429 1.00 93.75 177 MET A C 1
ATOM 1419 O O . MET A 1 177 ? -12.051 7.999 13.629 1.00 93.75 177 MET A O 1
ATOM 1423 N N . THR A 1 178 ? -12.731 8.316 15.729 1.00 94.50 178 THR A N 1
ATOM 1424 C CA . THR A 1 178 ? -11.999 7.135 16.210 1.00 94.50 178 THR A CA 1
ATOM 1425 C C . THR A 1 178 ? -12.763 5.843 15.880 1.00 94.50 178 THR A C 1
ATOM 1427 O O . THR A 1 178 ? -13.993 5.868 15.777 1.00 94.50 178 THR A O 1
ATOM 1430 N N . PRO A 1 179 ? -12.080 4.687 15.770 1.00 94.25 179 PRO A N 1
ATOM 1431 C CA . PRO A 1 179 ? -12.737 3.396 15.536 1.00 94.25 179 PRO A CA 1
ATOM 1432 C C . PRO A 1 179 ? -13.860 3.079 16.539 1.00 94.25 179 PRO A C 1
ATOM 1434 O O . PRO A 1 179 ? -14.920 2.583 16.165 1.00 94.25 179 PRO A O 1
ATOM 1437 N N . GLU A 1 180 ? -13.661 3.408 17.821 1.00 93.00 180 GLU A N 1
ATOM 1438 C CA . GLU A 1 180 ? -14.681 3.201 18.856 1.00 93.00 180 GLU A CA 1
ATOM 1439 C C . GLU A 1 180 ? -15.885 4.131 18.702 1.00 93.00 180 GLU A C 1
ATOM 1441 O O . GLU A 1 180 ? -17.022 3.706 18.912 1.00 93.00 180 GLU A O 1
ATOM 1446 N N . GLN A 1 181 ? -15.648 5.399 18.349 1.00 93.12 181 GLN A N 1
ATOM 1447 C CA . GLN A 1 181 ? -16.725 6.347 18.066 1.00 93.12 181 GLN A CA 1
ATOM 1448 C C . GLN A 1 181 ? -17.548 5.876 16.868 1.00 93.12 181 GLN A C 1
ATOM 1450 O O . GLN A 1 181 ? -18.773 5.875 16.950 1.00 93.12 181 GLN A O 1
ATOM 1455 N N . TYR A 1 182 ? -16.876 5.405 15.815 1.00 94.19 182 TYR A N 1
ATOM 1456 C CA . TYR A 1 182 ? -17.511 4.870 14.615 1.00 94.19 182 TYR A CA 1
ATOM 1457 C C . TYR A 1 182 ? -18.381 3.637 14.913 1.00 94.19 182 TYR A C 1
ATOM 1459 O O . TYR A 1 182 ? -19.532 3.554 14.489 1.00 94.19 182 TYR A O 1
ATOM 1467 N N . ARG A 1 183 ? -17.884 2.697 15.729 1.00 93.06 183 ARG A N 1
ATOM 1468 C CA . ARG A 1 183 ? -18.679 1.541 16.183 1.00 93.06 183 ARG A CA 1
ATOM 1469 C C . ARG A 1 183 ? -19.928 1.972 16.960 1.00 93.06 183 ARG A C 1
ATOM 1471 O O . ARG A 1 183 ? -21.017 1.450 16.734 1.00 93.06 183 ARG A O 1
ATOM 1478 N N . LYS A 1 184 ? -19.787 2.936 17.875 1.00 90.06 184 LYS A N 1
ATOM 1479 C CA . LYS A 1 184 ? -20.905 3.443 18.689 1.00 90.06 184 LYS A CA 1
ATOM 1480 C C . LYS A 1 184 ? -21.931 4.227 17.863 1.00 90.06 184 LYS A C 1
ATOM 1482 O O . LYS A 1 184 ? -23.113 4.189 18.202 1.00 90.06 184 LYS A O 1
ATOM 1487 N N . SER A 1 185 ? -21.510 4.941 16.816 1.00 85.75 185 SER A N 1
ATOM 1488 C CA . SER A 1 185 ? -22.423 5.714 15.966 1.00 85.75 185 SER A CA 1
ATOM 1489 C C . SER A 1 185 ? -23.306 4.823 15.099 1.00 85.75 185 SER A C 1
ATOM 1491 O O . SER A 1 185 ? -24.496 5.096 14.985 1.00 85.75 185 SER A O 1
ATOM 1493 N N . GLU A 1 186 ? -22.767 3.736 14.545 1.00 71.25 186 GLU A 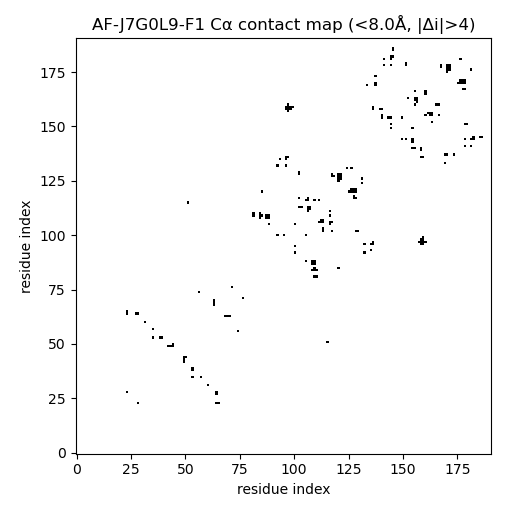N 1
ATOM 1494 C CA . GLU A 1 186 ? -23.562 2.794 13.743 1.00 71.25 186 GLU A CA 1
ATOM 1495 C C . GLU A 1 186 ? -24.454 1.898 14.616 1.00 71.25 186 GLU A C 1
ATOM 1497 O O . GLU A 1 186 ? -25.594 1.625 14.249 1.00 71.25 186 GLU A O 1
ATOM 1502 N N . GLY A 1 187 ? -24.022 1.555 15.837 1.00 57.94 187 GLY A N 1
ATOM 1503 C CA . GLY A 1 187 ? -24.889 0.886 16.816 1.00 57.94 187 GLY A CA 1
ATOM 1504 C C . GLY A 1 187 ? -26.135 1.698 17.211 1.00 57.94 187 GLY A C 1
ATOM 1505 O O . GLY A 1 187 ? -27.125 1.118 17.640 1.00 57.94 187 GLY A O 1
ATOM 1506 N N . ARG A 1 188 ? -26.125 3.029 17.029 1.00 54.50 188 ARG A N 1
ATOM 1507 C CA . ARG A 1 188 ? -27.294 3.904 17.250 1.00 54.50 188 ARG A CA 1
ATOM 1508 C C . ARG A 1 188 ? -28.271 3.967 16.073 1.00 54.50 188 ARG A C 1
ATOM 1510 O O . ARG A 1 188 ? -29.361 4.489 16.259 1.00 54.50 188 ARG A O 1
ATOM 1517 N N . ARG A 1 189 ? -27.905 3.479 14.882 1.00 54.06 189 ARG A N 1
ATOM 1518 C CA . ARG A 1 189 ? -28.794 3.435 13.703 1.00 54.06 189 ARG A CA 1
ATOM 1519 C C . ARG A 1 189 ? -29.665 2.178 13.633 1.00 54.06 189 ARG A C 1
ATOM 1521 O O . ARG A 1 189 ? -30.573 2.138 12.811 1.00 54.06 189 ARG A O 1
ATOM 1528 N N . LEU A 1 190 ? -29.384 1.171 14.462 1.00 44.69 190 LEU A N 1
ATOM 1529 C CA . LEU A 1 190 ? -30.083 -0.121 14.492 1.00 44.69 190 LEU A CA 1
ATOM 1530 C C . LEU A 1 190 ? -31.037 -0.276 15.695 1.00 44.69 190 LEU A C 1
ATOM 1532 O O . LEU A 1 190 ? -31.418 -1.400 16.017 1.00 44.69 190 LEU A O 1
ATOM 1536 N N . ILE A 1 191 ? -31.409 0.826 16.359 1.00 36.47 191 ILE A N 1
ATOM 1537 C CA . ILE A 1 191 ? -32.382 0.855 17.467 1.00 36.47 191 ILE A CA 1
ATOM 1538 C C . ILE A 1 191 ? -33.558 1.744 17.078 1.00 36.47 191 ILE A C 1
ATOM 1540 O O . ILE A 1 191 ? -33.286 2.859 16.576 1.00 36.47 191 ILE A O 1
#

Secondary structure (DSSP, 8-state):
-PPPP-S--S-S-------------HHHHHHHHHHHHHHHHHS-TT-HHHHHHHHHHHHHHHHHHH--SPPPP-HHHHHHHHHHHHHHHHHHHHHHTTS---HHHHHHHTTS-HHHHHHHHHHHHSS-HHHHHHHHHHHHHHHHHHH----HHHHHHHTT-S-HHHHHHHHHHHHSS-HHHHHHHHHTS--

Nearest PDB structures (foldseek):
  3w6v-assembly1_A  TM=9.563E-01  e=6.164E-07  Streptomyces griseus
  3oio-assembly1_A  TM=8.568E-01  e=4.357E-06  Chromobacterium violaceum
  3oou-assembly1_A  TM=9.146E-01  e=1.380E-05  Listeria innocua
  3lsg-assembly1_A  TM=9.364E-01  e=3.404E-05  Fusobacterium nucleatum subsp. nucleatum
  6swi-assembly1_A  TM=9.342E-01  e=4.835E-05  Geobacillus stearothermophilus

InterPro domains:
  IPR009057 Homedomain-like superfamily [SSF46689] (83-134)
  IPR009057 Homedomain-like superfamily [SSF46689] (136-185)
  IPR018060 AraC-like, DNA binding HTH domain [PF12833] (106-184)
  IPR018060 AraC-like, DNA binding HTH domain [PS01124] (87-185)
  IPR018060 AraC-like, DNA binding HTH domain [SM00342] (100-183)
  IPR018062 HTH domain AraC-type, conserved site [PS00041] (137-179)
  IPR020449 Transcription regulator HTH, AraC- type, HTH domain [PR00032] (152-167)
  IPR020449 Transcription regulator HTH, AraC- type, HTH domain [PR00032] (167-183)
  IPR050204 AraC/XylS family transcriptional regulators [PTHR46796] (17-185)

Mean predicted aligned error: 15.46 Å

Foldseek 3Di:
DDDDDDPDDDDPDPPPDPPDPPDFPPVLVVVLVVVLVVLVVPDPPPDPVSVLLSVLSNVVSVCVRVDVDDDDDDPVVSVVLLVVLLVVLVVVCLVQLLADDDLCVSCVSSVHDSVSSQVVNCVVPVHGPVLVSLVSLLVVLLVCLQVDPDDLQVSCNSSNHPGSVVNQVSNCVVPVDGSVVSSVVNVVVVD

pLDDT: mean 74.7, std 20.05, range [36.47, 97.69]